Protein AF-Q2SX98-F1 (afdb_monomer_lite)

Secondary structure (DSSP, 8-state):
---SSSHHHHHHHHHHHHHHHHHHHHHHHHHHHHHTTS----------------PPP-----PPP---------------------HHHHHHHHHHHHHHHHHHHHHHHHHHHHHHHHHHHHHHHHHHHHHHHHHHHHHHHHHHHHHHHHHHHHHHHHHHHHHHHHHHHHHHHHHHHHHHHHHHTTSS--EEEES----PPSS---S---------SS-EEEEPPHHHHHHHHHHHHHHHHHHHHHHHHHHHHHHH-TTSTTTT--

Structure (mmCIF, N/CA/C/O backbone):
data_AF-Q2SX98-F1
#
_entry.id   AF-Q2SX98-F1
#
loop_
_atom_site.group_PDB
_atom_site.id
_atom_site.type_symbol
_atom_site.label_atom_id
_atom_site.label_alt_id
_atom_site.label_comp_id
_atom_site.label_asym_id
_atom_site.label_entity_id
_atom_site.label_seq_id
_atom_site.pdbx_PDB_ins_code
_atom_site.Cartn_x
_atom_site.Cartn_y
_atom_site.Cartn_z
_atom_site.occupancy
_atom_site.B_iso_or_equiv
_atom_site.auth_seq_id
_atom_site.auth_comp_id
_atom_site.auth_asym_id
_atom_site.auth_atom_id
_atom_site.pdbx_PDB_model_num
ATOM 1 N N . MET A 1 1 ? 33.498 34.655 -36.074 1.00 43.47 1 MET A N 1
ATOM 2 C CA . MET A 1 1 ? 33.483 34.867 -34.610 1.00 43.47 1 MET A CA 1
ATOM 3 C C . MET A 1 1 ? 32.087 34.564 -34.051 1.00 43.47 1 MET A C 1
ATOM 5 O O . MET A 1 1 ? 31.382 35.488 -33.702 1.00 43.47 1 MET A O 1
ATOM 9 N N . HIS A 1 2 ? 31.657 33.298 -33.990 1.00 45.31 2 HIS A N 1
ATOM 10 C CA . HIS A 1 2 ? 30.426 32.874 -33.289 1.00 45.31 2 HIS A CA 1
ATOM 11 C C . HIS A 1 2 ? 30.503 31.359 -33.032 1.00 45.31 2 HIS A C 1
ATOM 13 O O . HIS A 1 2 ? 29.965 30.579 -33.802 1.00 45.31 2 HIS A O 1
ATOM 19 N N . ALA A 1 3 ? 31.248 30.916 -32.014 1.00 47.44 3 ALA A N 1
ATOM 20 C CA . ALA A 1 3 ? 31.292 29.489 -31.643 1.00 47.44 3 ALA A CA 1
ATOM 21 C C . ALA A 1 3 ? 31.724 29.259 -30.178 1.00 47.44 3 ALA A C 1
ATOM 23 O O . ALA A 1 3 ? 32.427 28.302 -29.868 1.00 47.44 3 ALA A O 1
ATOM 24 N N . GLY A 1 4 ? 31.350 30.171 -29.271 1.00 41.91 4 GLY A N 1
ATOM 25 C CA . GLY A 1 4 ? 31.732 30.117 -27.850 1.00 41.91 4 GLY A CA 1
ATOM 26 C C . GLY A 1 4 ? 30.619 29.707 -26.876 1.00 41.91 4 GLY A C 1
ATOM 27 O O . GLY A 1 4 ? 30.894 29.559 -25.692 1.00 41.91 4 GLY A O 1
ATOM 28 N N . ALA A 1 5 ? 29.371 29.531 -27.326 1.00 44.81 5 ALA A N 1
ATOM 29 C CA . ALA A 1 5 ? 28.222 29.471 -26.412 1.00 44.81 5 ALA A CA 1
ATOM 30 C C . ALA A 1 5 ? 27.719 28.053 -26.063 1.00 44.81 5 ALA A C 1
ATOM 32 O O . ALA A 1 5 ? 27.138 27.868 -24.996 1.00 44.81 5 ALA A O 1
ATOM 33 N N . GLU A 1 6 ? 27.953 27.028 -26.890 1.00 46.22 6 GLU A N 1
ATOM 34 C CA . GLU A 1 6 ? 27.256 25.739 -26.699 1.00 46.22 6 GLU A CA 1
ATOM 35 C C . GLU A 1 6 ? 27.961 24.738 -25.771 1.00 46.22 6 GLU A C 1
ATOM 37 O O . GLU A 1 6 ? 27.287 23.943 -25.108 1.00 46.22 6 GLU A O 1
ATOM 42 N N . ARG A 1 7 ? 29.291 24.819 -25.606 1.00 43.44 7 ARG A N 1
ATOM 43 C CA . ARG A 1 7 ? 30.045 23.896 -24.724 1.00 43.44 7 ARG A CA 1
ATOM 44 C C . ARG A 1 7 ? 29.792 24.114 -23.228 1.00 43.44 7 ARG A C 1
ATOM 46 O O . ARG A 1 7 ? 30.103 23.239 -22.427 1.00 43.44 7 ARG A O 1
ATOM 53 N N . SER A 1 8 ? 29.172 25.232 -22.846 1.00 44.03 8 SER A N 1
ATOM 54 C CA . SER A 1 8 ? 28.797 25.502 -21.451 1.00 44.03 8 SER A CA 1
ATOM 55 C C . SER A 1 8 ? 27.503 24.778 -21.027 1.00 44.03 8 SER A C 1
ATOM 57 O O . SER A 1 8 ? 27.245 24.572 -19.842 1.00 44.03 8 SER A O 1
ATOM 59 N N . SER A 1 9 ? 26.687 24.318 -21.984 1.00 47.38 9 SER A N 1
ATOM 60 C CA . SER A 1 9 ? 25.348 23.782 -21.696 1.00 47.38 9 SER A CA 1
ATOM 61 C C . SER A 1 9 ? 25.322 22.303 -21.276 1.00 47.38 9 SER A C 1
ATOM 63 O O . SER A 1 9 ? 24.451 21.909 -20.498 1.00 47.38 9 SER A O 1
ATOM 65 N N . VAL A 1 10 ? 26.283 21.486 -21.726 1.00 47.78 10 VAL A N 1
ATOM 66 C CA . VAL A 1 10 ? 26.312 20.031 -21.461 1.00 47.78 10 VAL A CA 1
ATOM 67 C C . VAL A 1 10 ? 26.922 19.717 -20.089 1.00 47.78 10 VAL A C 1
ATOM 69 O O . VAL A 1 10 ? 26.356 18.927 -19.333 1.00 47.78 10 VAL A O 1
ATOM 72 N N . SER A 1 11 ? 27.978 20.435 -19.687 1.00 45.00 11 SER A N 1
ATOM 73 C CA . SER A 1 11 ? 28.536 20.361 -18.322 1.00 45.00 11 SER A CA 1
ATOM 74 C C . SER A 1 11 ? 27.528 20.848 -17.263 1.00 45.00 11 SER A C 1
ATOM 76 O O . SER A 1 11 ? 27.372 20.255 -16.191 1.00 45.00 11 SER A O 1
ATOM 78 N N . ALA A 1 12 ? 26.714 21.853 -17.609 1.00 47.06 12 ALA A N 1
ATOM 79 C CA . ALA A 1 12 ? 25.654 22.357 -16.741 1.00 47.06 12 ALA A CA 1
ATOM 80 C C . ALA A 1 12 ? 24.455 21.398 -16.571 1.00 47.06 12 ALA A C 1
ATOM 82 O O . ALA A 1 12 ? 23.692 21.577 -15.619 1.00 47.06 12 ALA A O 1
ATOM 83 N N . ARG A 1 13 ? 24.249 20.397 -17.446 1.00 49.53 13 ARG A N 1
ATOM 84 C CA . ARG A 1 13 ? 23.167 19.397 -17.288 1.00 49.53 13 ARG A CA 1
ATOM 85 C C . ARG A 1 13 ? 23.557 18.267 -16.332 1.00 49.53 13 ARG A C 1
ATOM 87 O O . ARG A 1 13 ? 22.750 17.923 -15.468 1.00 49.53 13 ARG A O 1
ATOM 94 N N . GLY A 1 14 ? 24.800 17.782 -16.397 1.00 47.84 14 GLY A N 1
ATOM 95 C CA . GLY A 1 14 ? 25.316 16.776 -15.454 1.00 47.84 14 GLY A CA 1
ATOM 96 C C . GLY A 1 14 ? 25.378 17.293 -14.010 1.00 47.84 14 GLY A C 1
ATOM 97 O O . GLY A 1 14 ? 24.948 16.614 -13.078 1.00 47.84 14 GLY A O 1
ATOM 98 N N . GLY A 1 15 ? 25.797 18.552 -13.821 1.00 51.97 15 GLY A N 1
ATOM 99 C CA . GLY A 1 15 ? 25.812 19.193 -12.499 1.00 51.97 15 GLY A CA 1
ATOM 100 C C . GLY A 1 15 ? 24.418 19.400 -11.888 1.00 51.97 15 GLY A C 1
ATOM 101 O O . GLY A 1 15 ? 24.249 19.268 -10.674 1.00 51.97 15 GLY A O 1
ATOM 102 N N . ARG A 1 16 ? 23.390 19.664 -12.710 1.00 56.91 16 ARG A N 1
ATOM 103 C CA . ARG A 1 16 ? 22.002 19.831 -12.236 1.00 56.91 16 ARG A CA 1
ATOM 104 C C . ARG A 1 16 ? 21.379 18.512 -11.787 1.00 56.91 16 ARG A C 1
ATOM 106 O O . ARG A 1 16 ? 20.720 18.499 -10.750 1.00 56.91 16 ARG A O 1
ATOM 113 N N . GLN A 1 17 ? 21.623 17.409 -12.496 1.00 60.50 17 GLN A N 1
ATOM 114 C CA . GLN A 1 17 ? 21.137 16.088 -12.075 1.00 60.50 17 GLN A CA 1
ATOM 115 C C . GLN A 1 17 ? 21.771 15.641 -10.750 1.00 60.50 17 GLN A C 1
ATOM 117 O O . GLN A 1 17 ? 21.059 15.168 -9.862 1.00 60.50 17 GLN A O 1
AT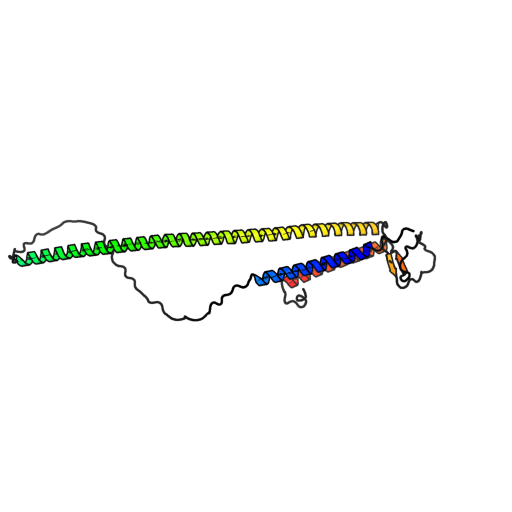OM 122 N N . LEU A 1 18 ? 23.071 15.893 -10.555 1.00 65.06 18 LEU A N 1
ATOM 123 C CA . LEU A 1 18 ? 23.747 15.595 -9.288 1.00 65.06 18 LEU A CA 1
ATOM 124 C C . LEU A 1 18 ? 23.228 16.462 -8.123 1.00 65.06 18 LEU A C 1
ATOM 126 O O . LEU A 1 18 ? 23.125 15.994 -6.988 1.00 65.06 18 LEU A O 1
ATOM 130 N N . CYS A 1 19 ? 22.872 17.721 -8.397 1.00 68.00 19 CYS A N 1
ATOM 131 C CA . CYS A 1 19 ? 22.317 18.633 -7.395 1.00 68.00 19 CYS A CA 1
ATOM 132 C C . CYS A 1 19 ? 20.891 18.228 -6.973 1.00 68.00 19 CYS A C 1
ATOM 134 O O . CYS A 1 19 ? 20.562 18.268 -5.786 1.00 68.00 19 CYS A O 1
ATOM 136 N N . ILE A 1 20 ? 20.066 17.764 -7.922 1.00 72.06 20 ILE A N 1
ATOM 137 C CA . ILE A 1 20 ? 18.710 17.259 -7.651 1.00 72.06 20 ILE A CA 1
ATOM 138 C C . ILE A 1 20 ? 18.765 15.966 -6.824 1.00 72.06 20 ILE A C 1
ATOM 140 O O . ILE A 1 20 ? 18.044 15.857 -5.830 1.00 72.06 20 ILE A O 1
ATOM 144 N N . GLN A 1 21 ? 19.670 15.036 -7.153 1.00 70.62 21 GLN A N 1
ATOM 145 C CA . GLN A 1 21 ? 19.865 13.798 -6.385 1.00 70.62 21 GLN A CA 1
ATOM 146 C C . GLN A 1 21 ? 20.291 14.078 -4.932 1.00 70.62 21 GLN A C 1
ATOM 148 O O . GLN A 1 21 ? 19.641 13.618 -3.993 1.00 70.62 21 GLN A O 1
ATOM 153 N N . ARG A 1 22 ? 21.290 14.948 -4.711 1.00 75.94 22 ARG A N 1
ATOM 154 C CA . ARG A 1 22 ? 21.730 15.314 -3.346 1.00 75.94 22 ARG A CA 1
ATOM 155 C C . ARG A 1 22 ? 20.697 16.115 -2.547 1.00 75.94 22 ARG A C 1
ATOM 157 O O . ARG A 1 22 ? 20.776 16.163 -1.317 1.00 75.94 22 ARG A O 1
ATOM 164 N N . ARG A 1 23 ? 19.758 16.804 -3.206 1.00 79.75 23 ARG A N 1
ATOM 165 C CA . ARG A 1 23 ? 18.648 17.494 -2.524 1.00 79.75 23 ARG A CA 1
ATOM 166 C C . ARG A 1 23 ? 17.566 16.502 -2.095 1.00 79.75 23 ARG A C 1
ATOM 168 O O . ARG A 1 23 ? 17.040 16.641 -0.995 1.00 79.75 23 ARG A O 1
ATOM 175 N N . ARG A 1 24 ? 17.300 15.477 -2.912 1.00 79.25 24 ARG A N 1
ATOM 176 C CA . ARG A 1 24 ? 16.367 14.386 -2.597 1.00 79.25 24 ARG A CA 1
ATOM 177 C C . ARG A 1 24 ? 16.845 13.546 -1.407 1.00 79.25 24 ARG A C 1
ATOM 179 O O . ARG A 1 24 ? 16.061 13.315 -0.495 1.00 79.25 24 ARG A O 1
ATOM 186 N N . GLU A 1 25 ? 18.130 13.192 -1.346 1.00 72.75 25 GLU A N 1
ATOM 187 C CA . GLU A 1 25 ? 18.698 12.467 -0.192 1.00 72.75 25 GLU A CA 1
ATOM 188 C C . GLU A 1 25 ? 18.633 13.269 1.117 1.00 72.75 25 GLU A C 1
ATOM 190 O O . GLU A 1 25 ? 18.402 12.703 2.186 1.00 72.75 25 GLU A O 1
ATOM 195 N N . ARG A 1 26 ? 18.796 14.598 1.055 1.00 75.38 26 ARG A N 1
ATOM 196 C CA . ARG A 1 26 ? 18.664 15.464 2.238 1.00 75.38 26 ARG A CA 1
ATOM 197 C C . ARG A 1 26 ? 17.227 15.573 2.744 1.00 75.38 26 ARG A C 1
ATOM 199 O O . ARG A 1 26 ? 17.033 15.603 3.955 1.00 75.38 26 ARG A O 1
ATOM 206 N N . LEU A 1 27 ? 16.246 15.602 1.843 1.00 76.19 27 LEU A N 1
ATOM 207 C CA . LEU A 1 27 ? 14.828 15.643 2.212 1.00 76.19 27 LEU A CA 1
ATOM 208 C C . LEU A 1 27 ? 14.355 14.319 2.823 1.00 76.19 27 LEU A C 1
ATOM 210 O O . LEU A 1 27 ? 13.622 14.344 3.806 1.00 76.19 27 LEU A O 1
ATOM 214 N N . LEU A 1 28 ? 14.833 13.179 2.312 1.00 71.31 28 LEU A N 1
ATOM 215 C CA . LEU A 1 28 ? 14.527 11.865 2.891 1.00 71.31 28 LEU A CA 1
ATOM 216 C C . LEU A 1 28 ? 15.089 11.733 4.318 1.00 71.31 28 LEU A C 1
ATOM 218 O O . LEU A 1 28 ? 14.350 11.383 5.232 1.00 71.31 28 LEU A O 1
ATOM 222 N N . ARG A 1 29 ? 16.340 12.160 4.558 1.00 71.50 29 ARG A N 1
ATOM 223 C CA . ARG A 1 29 ? 16.912 12.169 5.921 1.00 71.50 29 ARG A CA 1
ATOM 224 C C . ARG A 1 29 ? 16.210 13.132 6.887 1.00 71.50 29 ARG A C 1
ATOM 226 O O . ARG A 1 29 ? 16.225 12.886 8.089 1.00 71.50 29 ARG A O 1
ATOM 233 N N . GLN A 1 30 ? 15.624 14.229 6.399 1.00 70.19 30 GLN A N 1
ATOM 234 C CA . GLN A 1 30 ? 14.839 15.139 7.243 1.00 70.19 30 GLN A CA 1
ATOM 235 C C . GLN A 1 30 ? 13.491 14.531 7.650 1.00 70.19 30 GLN A C 1
ATOM 237 O O . GLN A 1 30 ? 13.088 14.690 8.800 1.00 70.19 30 GLN A O 1
ATOM 242 N N . HIS A 1 31 ? 12.835 13.791 6.752 1.00 62.88 31 HIS A N 1
ATOM 243 C CA . HIS A 1 31 ? 11.549 13.151 7.040 1.00 62.88 31 HIS A CA 1
ATOM 244 C C . HIS A 1 31 ? 11.672 11.986 8.038 1.00 62.88 31 HIS A C 1
ATOM 246 O O . HIS A 1 31 ? 10.829 11.848 8.928 1.00 62.88 31 HIS A O 1
ATOM 252 N N . ASP A 1 32 ? 12.758 11.211 7.967 1.00 57.91 32 ASP A N 1
ATOM 253 C CA . ASP A 1 32 ? 13.018 10.114 8.914 1.00 57.91 32 ASP A CA 1
ATOM 254 C C . ASP A 1 32 ? 13.366 10.623 10.328 1.00 57.91 32 ASP A C 1
ATOM 256 O O . ASP A 1 32 ? 13.079 9.966 11.331 1.00 57.91 32 ASP A O 1
ATOM 260 N N . GLY A 1 33 ? 13.925 11.836 10.433 1.00 51.31 33 GLY A N 1
ATOM 261 C CA . GLY A 1 33 ? 14.216 12.490 11.712 1.00 51.31 33 GLY A CA 1
ATOM 262 C C . GLY A 1 33 ? 12.972 12.975 12.469 1.00 51.31 33 GLY A C 1
ATOM 263 O O . GLY A 1 33 ? 12.960 12.949 13.702 1.00 51.31 33 GLY A O 1
ATOM 264 N N . GLU A 1 34 ? 11.908 13.376 11.762 1.00 52.44 34 GLU A N 1
ATOM 265 C CA . GLU A 1 34 ? 10.645 13.806 12.386 1.00 52.44 34 GLU A CA 1
ATOM 266 C C . GLU A 1 34 ? 9.744 12.629 12.792 1.00 52.44 34 GLU A C 1
ATOM 268 O O . GLU A 1 34 ? 9.033 12.718 13.801 1.00 52.44 34 GLU A O 1
ATOM 273 N N . ALA A 1 35 ? 9.809 11.497 12.081 1.00 50.25 35 ALA A N 1
ATOM 274 C CA . ALA A 1 35 ? 9.048 10.296 12.432 1.00 50.25 35 ALA A CA 1
ATOM 275 C C . ALA A 1 35 ? 9.508 9.671 13.766 1.00 50.25 35 ALA A C 1
ATOM 277 O O . ALA A 1 35 ? 8.689 9.140 14.520 1.00 50.25 35 ALA A O 1
ATOM 278 N N . LEU A 1 36 ? 10.792 9.811 14.126 1.00 51.84 36 LEU A N 1
ATOM 279 C CA . LEU A 1 36 ? 11.328 9.290 15.389 1.00 51.84 36 LEU A CA 1
ATOM 280 C C . LEU A 1 36 ? 11.010 10.155 16.627 1.00 51.84 36 LEU A C 1
ATOM 282 O O . LEU A 1 36 ? 11.147 9.669 17.752 1.00 51.84 36 LEU A O 1
ATOM 286 N N . GLN A 1 37 ? 10.576 11.412 16.463 1.00 52.50 37 GLN A N 1
ATOM 287 C CA . GLN A 1 37 ? 10.265 12.297 17.600 1.00 52.50 37 GLN A CA 1
ATOM 288 C C . GLN A 1 37 ? 8.795 12.264 18.040 1.00 52.50 37 GLN A C 1
ATOM 290 O O . GLN A 1 37 ? 8.513 12.556 19.202 1.00 52.50 37 GLN A O 1
ATOM 295 N N . ARG A 1 38 ? 7.853 11.850 17.180 1.00 50.69 38 ARG A N 1
ATOM 296 C CA . ARG A 1 38 ? 6.420 11.761 17.542 1.00 50.69 38 ARG A CA 1
ATOM 297 C C . ARG A 1 38 ? 5.974 10.398 18.089 1.00 50.69 38 ARG A C 1
ATOM 299 O O . ARG A 1 38 ? 4.833 10.266 18.516 1.00 50.69 38 ARG A O 1
ATOM 306 N N . GLY A 1 39 ? 6.862 9.403 18.134 1.00 45.75 39 GLY A N 1
ATOM 307 C CA . GLY A 1 39 ? 6.527 8.010 18.463 1.00 45.75 39 GLY A CA 1
ATOM 308 C C . GLY A 1 39 ? 7.068 7.466 19.789 1.00 45.75 39 GLY A C 1
ATOM 309 O O . GLY A 1 39 ? 7.330 6.271 19.867 1.00 45.75 39 GLY A O 1
ATOM 310 N N . ARG A 1 40 ? 7.276 8.286 20.832 1.00 47.28 40 ARG A N 1
ATOM 311 C CA . ARG A 1 40 ? 7.616 7.779 22.181 1.00 47.28 40 ARG A CA 1
ATOM 312 C C . ARG A 1 40 ? 6.368 7.656 23.070 1.00 47.28 40 ARG A C 1
ATOM 314 O O . ARG A 1 40 ? 6.051 8.614 23.776 1.00 47.28 40 ARG A O 1
ATOM 321 N N . PRO A 1 41 ? 5.693 6.493 23.147 1.00 47.16 41 PRO A N 1
ATOM 322 C CA . PRO A 1 41 ? 4.815 6.206 24.269 1.00 47.16 41 PRO A CA 1
ATOM 323 C C . PRO A 1 41 ? 5.667 5.898 25.506 1.00 47.16 41 PRO A C 1
ATOM 325 O O . PRO A 1 41 ? 6.213 4.810 25.688 1.00 47.16 41 PRO A O 1
ATOM 328 N N . ALA A 1 42 ? 5.777 6.886 26.389 1.00 47.12 42 ALA A N 1
ATOM 329 C CA . ALA A 1 42 ? 6.137 6.645 27.772 1.00 47.12 42 ALA A CA 1
ATOM 330 C C . ALA A 1 42 ? 4.940 5.997 28.483 1.00 47.12 42 ALA A C 1
ATOM 332 O O . ALA A 1 42 ? 3.924 6.656 28.681 1.00 47.12 42 ALA A O 1
ATOM 333 N N . ARG A 1 43 ? 5.076 4.741 28.921 1.00 47.56 43 ARG A N 1
ATOM 334 C CA . ARG A 1 43 ? 4.849 4.350 30.326 1.00 47.56 43 ARG A CA 1
ATOM 335 C C . ARG A 1 43 ? 5.095 2.860 30.537 1.00 47.56 43 ARG A C 1
ATOM 337 O O . ARG A 1 43 ? 4.386 1.996 30.036 1.00 47.56 43 ARG A O 1
ATOM 344 N N . ARG A 1 44 ? 6.114 2.609 31.360 1.00 50.03 44 ARG A N 1
ATOM 345 C CA . ARG A 1 44 ? 6.338 1.370 32.101 1.00 50.03 44 ARG A CA 1
ATOM 346 C C . ARG A 1 44 ? 5.070 1.021 32.884 1.00 50.03 44 ARG A C 1
ATOM 348 O O . ARG A 1 44 ? 4.623 1.831 33.692 1.00 50.03 44 ARG A O 1
ATOM 355 N N . VAL A 1 45 ? 4.557 -0.190 32.701 1.00 47.97 45 VAL A N 1
ATOM 356 C CA . VAL A 1 45 ? 3.701 -0.853 33.691 1.00 47.97 45 VAL A CA 1
ATOM 357 C C . VAL A 1 45 ? 4.550 -1.959 34.321 1.00 47.97 45 VAL A C 1
ATOM 359 O O . VAL A 1 45 ? 5.089 -2.789 33.584 1.00 47.97 45 VAL A O 1
ATOM 362 N N . PRO A 1 46 ? 4.754 -1.960 35.648 1.00 51.16 46 PRO A N 1
ATOM 363 C CA . PRO A 1 46 ? 5.545 -2.987 36.302 1.00 51.16 46 PRO A CA 1
ATOM 364 C C . PRO A 1 46 ? 4.762 -4.305 36.333 1.00 51.16 46 PRO A C 1
ATOM 366 O O . PRO A 1 46 ? 3.638 -4.372 36.825 1.00 51.16 46 PRO A O 1
ATOM 369 N N . ARG A 1 47 ? 5.386 -5.364 35.812 1.00 51.75 47 ARG A N 1
ATOM 370 C CA . ARG A 1 47 ? 5.045 -6.749 36.137 1.00 51.75 47 ARG A CA 1
ATOM 371 C C . ARG A 1 47 ? 5.643 -7.058 37.504 1.00 51.75 47 ARG A C 1
ATOM 373 O O . ARG A 1 47 ? 6.831 -7.344 37.563 1.00 51.75 47 ARG A O 1
ATOM 380 N N . ASP A 1 48 ? 4.836 -7.010 38.560 1.00 47.28 48 ASP A N 1
ATOM 381 C CA . ASP A 1 48 ? 4.926 -8.010 39.625 1.00 47.28 48 ASP A CA 1
ATOM 382 C C . ASP A 1 48 ? 3.687 -8.015 40.541 1.00 47.28 48 ASP A C 1
ATOM 384 O O . ASP A 1 48 ? 3.057 -6.986 40.764 1.00 47.28 48 ASP A O 1
ATOM 388 N N . GLN A 1 49 ? 3.423 -9.189 41.118 1.00 44.59 49 GLN A N 1
ATOM 389 C CA . GLN A 1 49 ? 2.499 -9.506 42.216 1.00 44.59 49 GLN A CA 1
ATOM 390 C C . GLN A 1 49 ? 0.991 -9.638 41.927 1.00 44.59 49 GLN A C 1
ATOM 392 O O . GLN A 1 49 ? 0.209 -8.713 42.119 1.00 44.59 49 GLN A O 1
ATOM 397 N N . ARG A 1 50 ? 0.542 -10.884 41.707 1.00 43.91 50 ARG A N 1
ATOM 398 C CA . ARG A 1 50 ? -0.167 -11.683 42.742 1.00 43.91 50 ARG A CA 1
ATOM 399 C C . ARG A 1 50 ? -0.698 -12.995 42.167 1.00 43.91 50 ARG A C 1
ATOM 401 O O . ARG A 1 50 ? -1.869 -13.143 41.836 1.00 43.91 50 ARG A O 1
ATOM 408 N N . SER A 1 51 ? 0.158 -14.007 42.181 1.00 49.69 51 SER A N 1
ATOM 409 C CA . SER A 1 51 ? -0.272 -15.383 42.395 1.00 49.69 51 SER A CA 1
ATOM 410 C C . SER A 1 51 ? -0.561 -15.556 43.891 1.00 49.69 51 SER A C 1
ATOM 412 O O . SER A 1 51 ? 0.362 -15.619 44.697 1.00 49.69 51 SER A O 1
ATOM 414 N N . ARG A 1 52 ? -1.841 -15.555 44.293 1.00 48.22 52 ARG A N 1
ATOM 415 C CA . ARG A 1 52 ? -2.370 -16.233 45.500 1.00 48.22 52 ARG A CA 1
ATOM 416 C C . ARG A 1 52 ? -3.855 -15.911 45.706 1.00 48.22 52 ARG A C 1
ATOM 418 O O . ARG A 1 52 ? -4.217 -14.742 45.781 1.00 48.22 52 ARG A O 1
ATOM 425 N N . ARG A 1 53 ? -4.604 -16.987 46.000 1.00 42.22 53 ARG A N 1
ATOM 426 C CA . ARG A 1 53 ? -5.976 -17.121 46.556 1.00 42.22 53 ARG A CA 1
ATOM 427 C C . ARG A 1 53 ? -6.992 -17.576 45.501 1.00 42.22 53 ARG A C 1
ATOM 429 O O . ARG A 1 53 ? -7.416 -16.803 44.663 1.00 42.22 53 ARG A O 1
ATOM 436 N N . ARG A 1 54 ? -7.176 -18.897 45.377 1.00 49.16 54 ARG A N 1
ATOM 437 C CA . ARG A 1 54 ? -8.183 -19.721 46.094 1.00 49.16 54 ARG A CA 1
ATOM 438 C C . ARG A 1 54 ? -9.621 -19.286 45.760 1.00 49.16 54 ARG A C 1
ATOM 440 O O . ARG A 1 54 ? -10.016 -18.223 46.231 1.00 49.16 54 ARG A O 1
ATOM 447 N N . PRO A 1 55 ? -10.411 -20.111 45.051 1.00 51.47 55 PRO A N 1
ATOM 448 C CA . PRO A 1 55 ? -11.856 -19.929 44.988 1.00 51.47 55 PRO A CA 1
ATOM 449 C C . PRO A 1 55 ? -12.505 -20.425 46.293 1.00 51.47 55 PRO A C 1
ATOM 451 O O . PRO A 1 55 ? -12.134 -21.502 46.772 1.00 51.47 55 PRO A O 1
ATOM 454 N N . PRO A 1 56 ? -13.465 -19.700 46.892 1.00 56.09 56 PRO A N 1
ATOM 455 C CA . PRO A 1 56 ? -14.400 -20.311 47.817 1.00 56.09 56 PRO A CA 1
ATOM 456 C C . PRO A 1 56 ? -15.568 -20.930 47.045 1.00 56.09 56 PRO A C 1
ATOM 458 O O . PRO A 1 56 ? -16.214 -20.289 46.218 1.00 56.09 56 PRO A O 1
ATOM 461 N N . ALA A 1 57 ? -15.835 -22.191 47.369 1.00 52.31 57 ALA A N 1
ATOM 462 C CA . ALA A 1 57 ? -17.128 -22.815 47.185 1.00 52.31 57 ALA A CA 1
ATOM 463 C C . ALA A 1 57 ? -18.175 -22.089 48.046 1.00 52.31 57 ALA A C 1
ATOM 465 O O . ALA A 1 57 ? -17.978 -21.929 49.247 1.00 52.31 57 ALA A O 1
ATOM 466 N N . MET A 1 58 ? -19.274 -21.680 47.424 1.00 41.19 58 MET A N 1
ATOM 467 C CA . MET A 1 58 ? -20.558 -21.285 48.016 1.00 41.19 58 MET A CA 1
ATOM 468 C C . MET A 1 58 ? -21.550 -21.572 46.878 1.00 41.19 58 MET A C 1
ATOM 470 O O . MET A 1 58 ? -21.385 -21.037 45.790 1.00 41.19 58 MET A O 1
ATOM 474 N N . GLY A 1 59 ? -22.481 -22.511 46.942 1.00 45.25 59 GLY A N 1
ATOM 475 C CA . GLY A 1 59 ? -23.419 -22.775 48.019 1.00 45.25 59 GLY A CA 1
ATOM 476 C C . GLY A 1 59 ? -24.797 -22.664 47.369 1.00 45.25 59 GLY A C 1
ATOM 477 O O . GLY A 1 59 ? -25.346 -21.573 47.270 1.00 45.25 59 GLY A O 1
ATOM 478 N N . ASN A 1 60 ? -25.303 -23.781 46.840 1.00 45.69 60 ASN A N 1
ATOM 479 C CA . ASN A 1 60 ? -26.634 -23.881 46.245 1.00 45.69 60 ASN A CA 1
ATOM 480 C C . ASN A 1 60 ? -27.692 -23.723 47.346 1.00 45.69 60 ASN A C 1
ATOM 482 O O . ASN A 1 60 ? -28.100 -24.697 47.971 1.00 45.69 60 ASN A O 1
ATOM 486 N N . GLY A 1 61 ? -28.111 -22.484 47.593 1.00 41.28 61 GLY A N 1
ATOM 487 C CA . GLY A 1 61 ? -29.285 -22.143 48.390 1.00 41.28 61 GLY A CA 1
ATOM 488 C C . GLY A 1 61 ? -30.476 -21.878 47.477 1.00 41.28 61 GLY A C 1
ATOM 489 O O . GLY A 1 61 ? -30.821 -20.727 47.232 1.00 41.28 61 GLY A O 1
ATOM 490 N N . ALA A 1 62 ? -31.091 -22.939 46.954 1.00 43.19 62 ALA A N 1
ATOM 491 C CA . ALA A 1 62 ? -32.408 -22.857 46.335 1.00 43.19 62 ALA A CA 1
ATOM 492 C C . ALA A 1 62 ? -33.452 -22.705 47.453 1.00 43.19 62 ALA A C 1
ATOM 494 O O . ALA A 1 62 ? -33.864 -23.682 48.076 1.00 43.19 62 ALA A O 1
ATOM 495 N N . GLY A 1 63 ? -33.815 -21.458 47.757 1.00 38.69 63 GLY A N 1
ATOM 496 C CA . GLY A 1 63 ? -34.949 -21.135 48.621 1.00 38.69 63 GLY A CA 1
ATOM 497 C C . GLY A 1 63 ? -36.283 -21.421 47.912 1.00 38.69 63 GLY A C 1
ATOM 498 O O . GLY A 1 63 ? -36.367 -21.265 46.691 1.00 38.69 63 GLY A O 1
ATOM 499 N N . PRO A 1 64 ? -37.324 -21.853 48.645 1.00 45.59 64 PRO A N 1
ATOM 500 C CA . PRO A 1 64 ? -38.587 -22.281 48.062 1.00 45.59 64 PRO A CA 1
ATOM 501 C C . PRO A 1 64 ? -39.444 -21.092 47.615 1.00 45.59 64 PRO A C 1
ATOM 503 O O . PRO A 1 64 ? -39.630 -20.115 48.341 1.00 45.59 64 PRO A O 1
ATOM 506 N N . GLY A 1 65 ? -39.999 -21.225 46.411 1.00 47.81 65 GLY A N 1
ATOM 507 C CA . GLY A 1 65 ? -41.025 -20.346 45.874 1.00 47.81 65 GLY A CA 1
ATOM 508 C C . GLY A 1 65 ? -42.324 -20.472 46.662 1.00 47.81 65 GLY A C 1
ATOM 509 O O . GLY A 1 65 ? -42.905 -21.548 46.788 1.00 47.81 65 GLY A O 1
ATOM 510 N N . VAL A 1 66 ? -42.781 -19.337 47.172 1.00 50.47 66 VAL A N 1
ATOM 511 C CA . VAL A 1 66 ? -44.130 -19.126 47.681 1.00 50.47 66 VAL A CA 1
ATOM 512 C C . VAL A 1 66 ? -45.035 -18.714 46.522 1.00 50.47 66 VAL A C 1
ATOM 514 O O . VAL A 1 66 ? -44.918 -17.608 46.005 1.00 50.47 66 VAL A O 1
ATOM 517 N N . ALA A 1 67 ? -45.968 -19.581 46.128 1.00 40.84 67 ALA A N 1
ATOM 518 C CA . ALA A 1 67 ? -47.188 -19.172 45.434 1.00 40.84 67 ALA A CA 1
ATOM 519 C C . ALA A 1 67 ? -48.310 -20.202 45.649 1.00 40.84 67 ALA A C 1
ATOM 521 O O . ALA A 1 67 ? -48.208 -21.363 45.266 1.00 40.84 67 ALA A O 1
ATOM 522 N N . ARG A 1 68 ? -49.366 -19.708 46.304 1.00 48.59 68 ARG A N 1
ATOM 523 C CA . ARG A 1 68 ? -50.730 -20.237 46.474 1.00 48.59 68 ARG A CA 1
ATOM 524 C C . ARG A 1 68 ? -51.290 -20.988 45.257 1.00 48.59 68 ARG A C 1
ATOM 526 O O . ARG A 1 68 ? -51.106 -20.495 44.156 1.00 48.59 68 ARG A O 1
ATOM 533 N N . PHE A 1 69 ? -52.140 -21.997 45.496 1.00 39.72 69 PHE A N 1
ATOM 534 C CA . PHE A 1 69 ? -53.495 -22.122 44.911 1.00 39.72 69 PHE A CA 1
ATOM 535 C C . PHE A 1 69 ? -54.304 -23.274 45.559 1.00 39.72 69 PHE A C 1
ATOM 537 O O . PHE A 1 69 ? -53.739 -24.326 45.835 1.00 39.72 69 PHE A O 1
ATOM 544 N N . GLY A 1 70 ? -55.619 -23.057 45.741 1.00 37.50 70 GLY A N 1
ATOM 545 C CA . GLY A 1 70 ? -56.685 -24.069 45.922 1.00 37.50 70 GLY A CA 1
ATOM 546 C C . GLY A 1 70 ? -56.839 -24.628 47.344 1.00 37.50 70 GLY A C 1
ATOM 547 O O . GLY A 1 70 ? -55.968 -25.334 47.827 1.00 37.50 70 GLY A O 1
ATOM 548 N N . GLU A 1 71 ? -57.841 -24.271 48.151 1.00 45.62 71 GLU A N 1
ATOM 549 C CA . GLU A 1 71 ? -59.283 -24.544 47.991 1.00 45.62 71 GLU A CA 1
ATOM 550 C C . GLU A 1 71 ? -59.612 -26.044 47.897 1.00 45.62 71 GLU A C 1
ATOM 552 O O . GLU A 1 71 ? -59.445 -26.643 46.843 1.00 45.62 71 GLU A O 1
ATOM 557 N N . ALA A 1 72 ? -60.096 -26.636 48.999 1.00 37.72 72 ALA A N 1
ATOM 558 C CA . ALA A 1 72 ? -61.211 -27.591 49.008 1.00 37.72 72 ALA A CA 1
ATOM 559 C C . ALA A 1 72 ? -61.588 -28.012 50.441 1.00 37.72 72 ALA A C 1
ATOM 561 O O . ALA A 1 72 ? -60.751 -28.213 51.317 1.00 37.72 72 ALA A O 1
ATOM 562 N N . ALA A 1 73 ? -62.897 -28.119 50.633 1.00 51.09 73 ALA A N 1
ATOM 563 C CA . ALA A 1 73 ? -63.638 -28.418 51.844 1.00 51.09 73 ALA A CA 1
ATOM 564 C C . ALA A 1 73 ? -63.326 -29.772 52.509 1.00 51.09 73 ALA A C 1
ATOM 566 O O . ALA A 1 73 ? -62.911 -30.727 51.860 1.00 51.09 73 ALA A O 1
ATOM 567 N N . GLY A 1 74 ? -63.731 -29.890 53.780 1.00 49.12 74 GLY A N 1
ATOM 568 C CA . GLY A 1 74 ? -64.318 -31.142 54.261 1.00 49.12 74 GLY A CA 1
ATOM 569 C C . GLY A 1 74 ? -63.907 -31.606 55.655 1.00 49.12 74 GLY A C 1
ATOM 570 O O . GLY A 1 74 ? -63.021 -32.438 55.801 1.00 49.12 74 GLY A O 1
ATOM 571 N N . GLY A 1 75 ? -64.711 -31.238 56.654 1.00 48.22 75 GLY A N 1
ATOM 572 C CA . GLY A 1 75 ? -65.224 -32.256 57.568 1.00 48.22 75 GLY A CA 1
ATOM 573 C C . GLY A 1 75 ? -64.739 -32.256 59.019 1.00 48.22 75 GLY A C 1
ATOM 574 O O . GLY A 1 75 ? -63.554 -32.270 59.326 1.00 48.22 75 GLY A O 1
ATOM 575 N N . ARG A 1 76 ? -65.753 -32.454 59.870 1.00 46.75 76 ARG A N 1
ATOM 576 C CA . ARG A 1 76 ? -65.745 -32.947 61.254 1.00 46.75 76 ARG A CA 1
ATOM 577 C C . ARG A 1 76 ? -65.478 -31.922 62.350 1.00 46.75 76 ARG A C 1
ATOM 579 O O . ARG A 1 76 ? -64.393 -31.804 62.908 1.00 46.75 76 ARG A O 1
ATOM 586 N N . ALA A 1 77 ? -66.601 -31.324 62.745 1.00 47.81 77 ALA A N 1
ATOM 587 C CA . ALA A 1 77 ? -66.922 -31.010 64.125 1.00 47.81 77 ALA A CA 1
ATOM 588 C C . ALA A 1 77 ? -66.418 -32.107 65.080 1.00 47.81 77 ALA A C 1
ATOM 590 O O . ALA A 1 77 ? -66.795 -33.278 64.971 1.00 47.81 77 ALA A O 1
ATOM 591 N N . ARG A 1 78 ? -65.572 -31.703 66.023 1.00 49.53 78 ARG A N 1
ATOM 592 C CA . ARG A 1 78 ? -65.424 -32.370 67.310 1.00 49.53 78 ARG A CA 1
ATOM 593 C C . ARG A 1 78 ? -65.479 -31.298 68.378 1.00 49.53 78 ARG A C 1
ATOM 595 O O . ARG A 1 78 ? -64.618 -30.424 68.435 1.00 49.53 78 ARG A O 1
ATOM 602 N N . ASP A 1 79 ? -66.533 -31.399 69.173 1.00 52.69 79 ASP A N 1
ATOM 603 C CA . ASP A 1 79 ? -66.728 -30.700 70.427 1.00 52.69 79 ASP A CA 1
ATOM 604 C C . ASP A 1 79 ? -65.471 -30.785 71.291 1.00 52.69 79 ASP A C 1
ATOM 606 O O . ASP A 1 79 ? -65.102 -31.848 71.793 1.00 52.69 79 ASP A O 1
ATOM 610 N N . LEU A 1 80 ? -64.833 -29.639 71.499 1.00 51.31 80 LEU A N 1
ATOM 611 C CA . LEU A 1 80 ? -63.934 -29.430 72.618 1.00 51.31 80 LEU A CA 1
ATOM 612 C C . LEU A 1 80 ? -64.486 -28.265 73.424 1.00 51.31 80 LEU A C 1
ATOM 614 O O . LEU A 1 80 ? -64.391 -27.100 73.048 1.00 51.31 80 LEU A O 1
ATOM 618 N N . ARG A 1 81 ? -65.128 -28.673 74.523 1.00 42.88 81 ARG A N 1
ATOM 619 C CA . ARG A 1 81 ? -65.483 -27.907 75.715 1.00 42.88 81 ARG A CA 1
ATOM 620 C C . ARG A 1 81 ? -64.760 -26.565 75.798 1.00 42.88 81 ARG A C 1
ATOM 622 O O . ARG A 1 81 ? -63.548 -26.508 75.994 1.00 42.88 81 ARG A O 1
ATOM 629 N N . ALA A 1 82 ? -65.570 -25.513 75.774 1.00 45.84 82 ALA A N 1
ATOM 630 C CA . ALA A 1 82 ? -65.250 -24.206 76.311 1.00 45.84 82 ALA A CA 1
ATOM 631 C C . ALA A 1 82 ? -64.840 -24.343 77.789 1.00 45.84 82 ALA A C 1
ATOM 633 O O . ALA A 1 82 ? -65.664 -24.304 78.700 1.00 45.84 82 ALA A O 1
ATOM 634 N N . GLY A 1 83 ? -63.545 -24.539 78.028 1.00 42.84 83 GLY A N 1
ATOM 635 C CA . GLY A 1 83 ? -62.917 -24.127 79.270 1.00 42.84 83 GLY A CA 1
ATOM 636 C C . GLY A 1 83 ? -62.756 -22.617 79.198 1.00 42.84 83 GLY A C 1
ATOM 637 O O . GLY A 1 83 ? -62.056 -22.117 78.322 1.00 42.84 83 GLY A O 1
ATOM 638 N N . ALA A 1 84 ? -63.446 -21.899 80.079 1.00 52.44 84 ALA A N 1
ATOM 639 C CA . ALA A 1 84 ? -63.298 -20.465 80.263 1.00 52.44 84 ALA A CA 1
ATOM 640 C C . ALA A 1 84 ? -61.823 -20.129 80.535 1.00 52.44 84 ALA A C 1
ATOM 642 O O . ALA A 1 84 ? -61.336 -20.256 81.657 1.00 52.4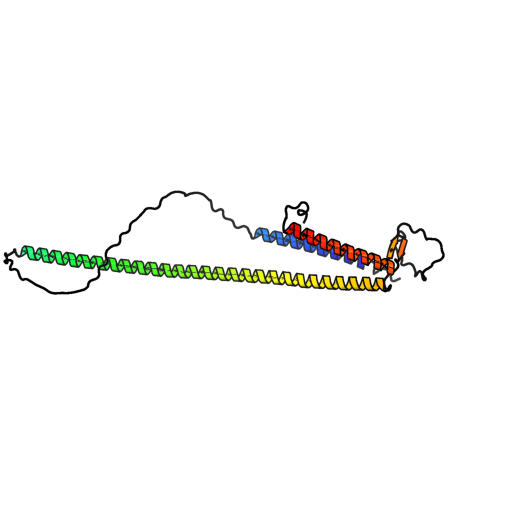4 84 ALA A O 1
ATOM 643 N N . VAL A 1 85 ? -61.097 -19.717 79.495 1.00 49.91 85 VAL A N 1
ATOM 644 C CA . VAL A 1 85 ? -59.780 -19.111 79.655 1.00 49.91 85 VAL A CA 1
ATOM 645 C C . VAL A 1 85 ? -60.010 -17.642 79.972 1.00 49.91 85 VAL A C 1
ATOM 647 O O . VAL A 1 85 ? -60.698 -16.924 79.249 1.00 49.91 85 VAL A O 1
ATOM 650 N N . MET A 1 86 ? -59.444 -17.227 81.100 1.00 51.84 86 MET A N 1
ATOM 651 C CA . MET A 1 86 ? -59.422 -15.865 81.615 1.00 51.84 86 MET A CA 1
ATOM 652 C C . MET A 1 86 ? -59.272 -14.793 80.512 1.00 51.84 86 MET A C 1
ATOM 654 O O . MET A 1 86 ? -58.442 -14.959 79.614 1.00 51.84 86 MET A O 1
ATOM 658 N N . PRO A 1 87 ? -59.935 -13.626 80.643 1.00 60.00 87 PRO A N 1
ATOM 659 C CA . PRO A 1 87 ? -59.892 -12.519 79.672 1.00 60.00 87 PRO A CA 1
ATOM 660 C C . PRO A 1 87 ? -58.484 -11.959 79.388 1.00 60.00 87 PRO A C 1
ATOM 662 O O . PRO A 1 87 ? -58.296 -11.200 78.443 1.00 60.00 87 PRO A O 1
ATOM 665 N N . LYS A 1 88 ? -57.475 -12.358 80.170 1.00 60.66 88 LYS A N 1
ATOM 666 C CA . LYS A 1 88 ? -56.069 -11.993 79.968 1.00 60.66 88 LYS A CA 1
ATOM 667 C C . LYS A 1 88 ? -55.394 -12.767 78.828 1.00 60.66 88 LYS A C 1
ATOM 669 O O . LYS A 1 88 ? -54.531 -12.210 78.172 1.00 60.66 88 LYS A O 1
ATOM 674 N N . ALA A 1 89 ? -55.763 -14.019 78.543 1.00 71.75 89 ALA A N 1
ATOM 675 C CA . ALA A 1 89 ? -55.083 -14.795 77.492 1.00 71.75 89 ALA A CA 1
ATOM 676 C C . ALA A 1 89 ? -55.466 -14.337 76.071 1.00 71.75 89 ALA A C 1
ATOM 678 O O . ALA A 1 89 ? -54.630 -14.326 75.169 1.00 71.75 89 ALA A O 1
ATOM 679 N N . ALA A 1 90 ? -56.718 -13.909 75.885 1.00 77.88 90 ALA A N 1
ATOM 680 C CA . ALA A 1 90 ? -57.205 -13.385 74.612 1.00 77.88 90 ALA A CA 1
ATOM 681 C C . ALA A 1 90 ? -56.541 -12.046 74.241 1.00 77.88 90 ALA A C 1
ATOM 683 O O . ALA A 1 90 ? -56.232 -11.821 73.071 1.00 77.88 90 ALA A O 1
ATOM 684 N N . SER A 1 91 ? -56.260 -11.181 75.225 1.00 79.06 91 SER A N 1
ATOM 685 C CA . SER A 1 91 ? -55.573 -9.908 74.978 1.00 79.06 91 SER A CA 1
ATOM 686 C C . SER A 1 91 ? -54.105 -10.099 74.586 1.00 79.06 91 SER A C 1
ATOM 688 O O . SER A 1 91 ? -53.633 -9.408 73.686 1.00 79.06 91 SER A O 1
ATOM 690 N N . TYR A 1 92 ? -53.397 -11.071 75.173 1.00 84.75 92 TYR A N 1
ATOM 691 C CA . TYR A 1 92 ? -52.029 -11.403 74.754 1.00 84.75 92 TYR A CA 1
ATOM 692 C C . TYR A 1 92 ? -51.967 -11.978 73.332 1.00 84.75 92 TYR A C 1
ATOM 694 O O . TYR A 1 92 ? -51.058 -11.633 72.582 1.00 84.75 92 TYR A O 1
ATOM 702 N N . LEU A 1 93 ? -52.940 -12.803 72.926 1.00 86.56 93 LEU A N 1
ATOM 703 C CA . LEU A 1 93 ? -53.016 -13.323 71.554 1.00 86.56 93 LEU A CA 1
ATOM 704 C C . LEU A 1 93 ? -53.286 -12.220 70.525 1.00 86.56 93 LEU A C 1
ATOM 706 O O . LEU A 1 93 ? -52.625 -12.171 69.489 1.00 86.56 93 LEU A O 1
ATOM 710 N N . LEU A 1 94 ? -54.210 -11.303 70.822 1.00 85.44 94 LEU A N 1
ATOM 711 C CA . LEU A 1 94 ? -54.467 -10.133 69.979 1.00 85.44 94 LEU A CA 1
ATOM 712 C C . LEU A 1 94 ? -53.227 -9.242 69.854 1.00 85.44 94 LEU A C 1
ATOM 714 O O . LEU A 1 94 ? -52.875 -8.842 68.746 1.00 85.44 94 LEU A O 1
ATOM 718 N N . ALA A 1 95 ? -52.529 -8.986 70.963 1.00 86.69 95 ALA A N 1
ATOM 719 C CA . ALA A 1 95 ? -51.286 -8.219 70.957 1.00 86.69 95 ALA A CA 1
ATOM 720 C C . ALA A 1 95 ? -50.183 -8.907 70.135 1.00 86.69 95 ALA A C 1
ATOM 722 O O . ALA A 1 95 ? -49.483 -8.243 69.372 1.00 86.69 95 ALA A O 1
ATOM 723 N N . ALA A 1 96 ? -50.060 -10.233 70.232 1.00 87.38 96 ALA A N 1
ATOM 724 C CA . ALA A 1 96 ? -49.099 -11.001 69.446 1.00 87.38 96 ALA A CA 1
ATOM 725 C C . ALA A 1 96 ? -49.395 -10.926 67.937 1.00 87.38 96 ALA A C 1
ATOM 727 O O . ALA A 1 96 ? -48.481 -10.710 67.143 1.00 87.38 96 ALA A O 1
ATOM 728 N N . LEU A 1 97 ? -50.665 -11.041 67.536 1.00 88.81 97 LEU A N 1
ATOM 729 C CA . LEU A 1 97 ? -51.072 -10.937 66.130 1.00 88.81 97 LEU A CA 1
ATOM 730 C C . LEU A 1 97 ? -50.867 -9.527 65.566 1.00 88.81 97 LEU A C 1
ATOM 732 O O . LEU A 1 97 ? -50.361 -9.384 64.454 1.00 88.81 97 LEU A O 1
ATOM 736 N N . LEU A 1 98 ? -51.203 -8.489 66.336 1.00 88.62 98 LEU A N 1
ATOM 737 C CA . LEU A 1 98 ? -50.940 -7.093 65.969 1.00 88.62 98 LEU A CA 1
ATOM 738 C C . LEU A 1 98 ? -49.439 -6.820 65.826 1.00 88.62 98 LEU A C 1
ATOM 740 O O . LEU A 1 98 ? -49.027 -6.182 64.860 1.00 88.62 98 LEU A O 1
ATOM 744 N N . GLY A 1 99 ? -48.618 -7.351 66.735 1.00 86.88 99 GLY A N 1
ATOM 745 C CA . GLY A 1 99 ? -47.161 -7.266 66.646 1.00 86.88 99 GLY A CA 1
ATOM 746 C C . GLY A 1 99 ? -46.606 -7.951 65.394 1.00 86.88 99 GLY A C 1
ATOM 747 O O . GLY A 1 99 ? -45.779 -7.368 64.697 1.00 86.88 99 GLY A O 1
ATOM 748 N N . MET A 1 100 ? -47.100 -9.148 65.054 1.00 86.69 100 MET A N 1
ATOM 749 C CA . MET A 1 100 ? -46.696 -9.844 63.826 1.00 86.69 100 MET A CA 1
ATOM 750 C C . MET A 1 100 ? -47.134 -9.103 62.558 1.00 86.69 100 MET A C 1
ATOM 752 O O . MET A 1 100 ? -46.345 -8.983 61.623 1.00 86.69 100 MET A O 1
ATOM 756 N N . ALA A 1 101 ? -48.362 -8.578 62.521 1.00 89.12 101 ALA A N 1
ATOM 757 C CA . ALA A 1 101 ? -48.862 -7.820 61.376 1.00 89.12 101 ALA A CA 1
ATOM 758 C C . ALA A 1 101 ? -48.070 -6.518 61.167 1.00 89.12 101 ALA A C 1
ATOM 760 O O . ALA A 1 101 ? -47.691 -6.198 60.040 1.00 89.12 101 ALA A O 1
ATOM 761 N N . ALA A 1 102 ? -47.762 -5.803 62.252 1.00 89.50 102 ALA A N 1
ATOM 762 C CA . ALA A 1 102 ? -46.926 -4.607 62.209 1.00 89.50 102 ALA A CA 1
ATOM 763 C C . ALA A 1 102 ? -45.486 -4.925 61.764 1.00 89.50 102 ALA A C 1
ATOM 765 O O . ALA A 1 102 ? -44.935 -4.212 60.927 1.00 89.50 102 ALA A O 1
ATOM 766 N N . GLY A 1 103 ? -44.900 -6.022 62.260 1.00 86.56 103 GLY A N 1
ATOM 767 C CA . GLY A 1 103 ? -43.569 -6.481 61.852 1.00 86.56 103 GLY A CA 1
ATOM 768 C C . GLY A 1 103 ? -43.493 -6.851 60.367 1.00 86.56 103 GLY A C 1
ATOM 769 O O . GLY A 1 103 ? -42.588 -6.403 59.669 1.00 86.56 103 GLY A O 1
ATOM 770 N N . ALA A 1 104 ? -44.480 -7.593 59.854 1.00 89.56 104 ALA A N 1
ATOM 771 C CA . ALA A 1 104 ? -44.549 -7.959 58.439 1.00 89.56 104 ALA A CA 1
ATOM 772 C C . ALA A 1 104 ? -44.730 -6.736 57.519 1.00 89.56 104 ALA A C 1
ATOM 774 O O . ALA A 1 104 ? -44.133 -6.677 56.444 1.00 89.56 104 ALA A O 1
ATOM 775 N N . GLY A 1 105 ? -45.519 -5.743 57.946 1.00 88.88 105 GLY A N 1
ATOM 776 C CA . GLY A 1 105 ? -45.683 -4.486 57.213 1.00 88.88 105 GLY A CA 1
ATOM 777 C C . GLY A 1 105 ? -44.394 -3.660 57.153 1.00 88.88 105 GLY A C 1
ATOM 778 O O . GLY A 1 105 ? -44.043 -3.149 56.090 1.00 88.88 105 GLY A O 1
ATOM 779 N N . ALA A 1 106 ? -43.662 -3.569 58.267 1.00 91.06 106 ALA A N 1
ATOM 780 C CA . ALA A 1 106 ? -42.384 -2.861 58.322 1.00 91.06 106 ALA A CA 1
ATOM 781 C C . ALA A 1 106 ? -41.318 -3.524 57.430 1.00 91.06 106 ALA A C 1
ATOM 783 O O . ALA A 1 106 ? -40.661 -2.836 56.647 1.00 91.06 106 ALA A O 1
ATOM 784 N N . GLU A 1 107 ? -41.202 -4.854 57.482 1.00 89.75 107 GLU A N 1
ATOM 785 C CA . GLU A 1 107 ? -40.261 -5.617 56.652 1.00 89.75 107 GLU A CA 1
ATOM 786 C C . GLU A 1 107 ? -40.565 -5.454 55.152 1.00 89.75 107 GLU A C 1
ATOM 788 O O . GLU A 1 107 ? -39.653 -5.269 54.341 1.00 89.75 107 GLU A O 1
ATOM 793 N N . TYR A 1 108 ? -41.849 -5.455 54.771 1.00 93.44 108 TYR A N 1
ATOM 794 C CA . TYR A 1 108 ? -42.270 -5.257 53.382 1.00 93.44 108 TYR A CA 1
ATOM 795 C C . TYR A 1 108 ? -41.869 -3.880 52.842 1.00 93.44 108 TYR A C 1
ATOM 797 O O . TYR A 1 108 ? -41.329 -3.789 51.740 1.00 93.44 108 TYR A O 1
ATOM 805 N N . LEU A 1 109 ? -42.085 -2.811 53.615 1.00 92.56 109 LEU A N 1
ATOM 806 C CA . LEU A 1 109 ? -41.718 -1.455 53.200 1.00 92.56 109 LEU A CA 1
ATOM 807 C C . LEU A 1 109 ? -40.201 -1.312 53.034 1.00 92.56 109 LEU A C 1
ATOM 809 O O . LEU A 1 109 ? -39.745 -0.791 52.016 1.00 92.56 109 LEU A O 1
ATOM 813 N N . ILE A 1 110 ? -39.414 -1.829 53.984 1.00 92.81 110 ILE A N 1
ATOM 814 C CA . ILE A 1 110 ? -37.944 -1.818 53.903 1.00 92.81 110 ILE A CA 1
ATOM 815 C C . ILE A 1 110 ? -37.467 -2.582 52.659 1.00 92.81 110 ILE A C 1
ATOM 817 O O . ILE A 1 110 ? -36.614 -2.089 51.918 1.00 92.81 110 ILE A O 1
ATOM 821 N N . SER A 1 111 ? -38.048 -3.754 52.398 1.00 89.81 111 SER A N 1
ATOM 822 C CA . SER A 1 111 ? -37.722 -4.586 51.234 1.00 89.81 111 SER A CA 1
ATOM 823 C C . SER A 1 111 ? -38.092 -3.907 49.911 1.00 89.81 111 SER A C 1
ATOM 825 O O . SER A 1 111 ? -37.318 -3.949 48.955 1.00 89.81 111 SER A O 1
ATOM 827 N N . ALA A 1 112 ? -39.249 -3.244 49.852 1.00 92.81 112 ALA A N 1
ATOM 828 C CA . ALA A 1 112 ? -39.699 -2.511 48.673 1.00 92.81 112 ALA A CA 1
ATOM 829 C C . ALA A 1 112 ? -38.784 -1.316 48.361 1.00 92.81 112 ALA A C 1
ATOM 831 O O . ALA A 1 112 ? -38.407 -1.123 47.205 1.00 92.81 112 ALA A O 1
ATOM 832 N N . HIS A 1 113 ? -38.368 -0.559 49.383 1.00 93.62 113 HIS A N 1
ATOM 833 C CA . HIS A 1 113 ? -37.402 0.530 49.222 1.00 93.62 113 HIS A CA 1
ATOM 834 C C . HIS A 1 113 ? -36.042 0.020 48.739 1.00 93.62 113 HIS A C 1
ATOM 836 O O . HIS A 1 113 ? -35.503 0.548 47.771 1.00 93.62 113 HIS A O 1
ATOM 842 N N . ARG A 1 114 ? -35.530 -1.064 49.336 1.00 94.69 114 ARG A N 1
ATOM 843 C CA . ARG A 1 114 ? -34.281 -1.710 48.902 1.00 94.69 114 ARG A CA 1
ATOM 844 C C . ARG A 1 114 ? -34.328 -2.126 47.433 1.00 94.69 114 ARG A C 1
ATOM 846 O O . ARG A 1 114 ? -33.383 -1.864 46.696 1.00 94.69 114 ARG A O 1
ATOM 853 N N . LEU A 1 115 ? -35.429 -2.739 46.997 1.00 94.38 115 LEU A N 1
ATOM 854 C CA . LEU A 1 115 ? -35.587 -3.158 45.607 1.00 94.38 115 LEU A CA 1
ATOM 855 C C . LEU A 1 115 ? -35.648 -1.958 44.650 1.00 94.38 115 LEU A C 1
ATOM 857 O O . LEU A 1 115 ? -35.047 -2.012 43.577 1.00 94.38 115 LEU A O 1
ATOM 861 N N . ALA A 1 116 ? -36.345 -0.885 45.033 1.00 93.06 116 ALA A N 1
ATOM 862 C CA . ALA A 1 116 ? -36.416 0.344 44.246 1.00 93.06 116 ALA A CA 1
ATOM 863 C C . ALA A 1 116 ? -35.038 1.017 44.109 1.00 93.06 116 ALA A C 1
ATOM 865 O O . ALA A 1 116 ? -34.648 1.387 43.000 1.00 93.06 116 ALA A O 1
ATOM 866 N N . ASP A 1 117 ? -34.268 1.098 45.197 1.00 95.25 117 ASP A N 1
ATOM 867 C CA . ASP A 1 117 ? -32.909 1.651 45.195 1.00 95.25 117 ASP A CA 1
ATOM 868 C C . ASP A 1 117 ? -31.963 0.824 44.312 1.00 95.25 117 ASP A C 1
ATOM 870 O O . ASP A 1 117 ? -31.197 1.370 43.515 1.00 95.25 117 ASP A O 1
ATOM 874 N N . GLU A 1 118 ? -32.042 -0.507 44.389 1.00 95.50 118 GLU A N 1
ATOM 875 C CA . GLU A 1 118 ? -31.262 -1.394 43.525 1.00 95.50 118 GLU A CA 1
ATOM 876 C C . GLU A 1 118 ? -31.632 -1.248 42.046 1.00 95.50 118 GLU A C 1
ATOM 878 O O . GLU A 1 118 ? -30.754 -1.260 41.183 1.00 95.50 118 GLU A O 1
ATOM 883 N N . GLN A 1 119 ? -32.922 -1.118 41.727 1.00 95.62 119 GLN A N 1
ATOM 884 C CA . GLN A 1 119 ? -33.372 -0.885 40.354 1.00 95.62 119 GLN A CA 1
ATOM 885 C C . GLN A 1 119 ? -32.870 0.460 39.825 1.00 95.62 119 GLN A C 1
ATOM 887 O O . GLN A 1 119 ? -32.385 0.518 38.694 1.00 95.62 119 GLN A O 1
ATOM 892 N N . ALA A 1 120 ? -32.918 1.514 40.644 1.00 94.94 120 ALA A N 1
ATOM 893 C CA . ALA A 1 120 ? -32.384 2.824 40.290 1.00 94.94 120 ALA A CA 1
ATOM 894 C C . ALA A 1 120 ? -30.865 2.769 40.048 1.00 94.94 120 ALA A C 1
ATOM 896 O O . ALA A 1 120 ? -30.379 3.300 39.047 1.00 94.94 120 ALA A O 1
ATOM 897 N N . ALA A 1 121 ? -30.118 2.063 40.902 1.00 95.44 121 ALA A N 1
ATOM 898 C CA . ALA A 1 121 ? -28.682 1.858 40.725 1.00 95.44 121 ALA A CA 1
ATOM 899 C C . ALA A 1 121 ? -28.363 1.094 39.427 1.00 95.44 121 ALA A C 1
ATOM 901 O O . ALA A 1 121 ? -27.524 1.536 38.643 1.00 95.44 121 ALA A O 1
ATOM 902 N N . ARG A 1 122 ? -29.086 0.000 39.139 1.00 95.50 122 ARG A N 1
ATOM 903 C CA . ARG A 1 122 ? -28.921 -0.759 37.885 1.00 95.50 122 ARG A CA 1
ATOM 904 C C . ARG A 1 122 ? -29.262 0.073 36.652 1.00 95.50 122 ARG A C 1
ATOM 906 O O . ARG A 1 122 ? -28.584 -0.059 35.639 1.00 95.50 122 ARG A O 1
ATOM 913 N N . ALA A 1 123 ? -30.290 0.919 36.720 1.00 95.88 123 ALA A N 1
ATOM 914 C CA . ALA A 1 123 ? -30.662 1.795 35.612 1.00 95.88 123 ALA A CA 1
ATOM 915 C C . ALA A 1 123 ? -29.556 2.819 35.306 1.00 95.88 123 ALA A C 1
ATOM 917 O O . ALA A 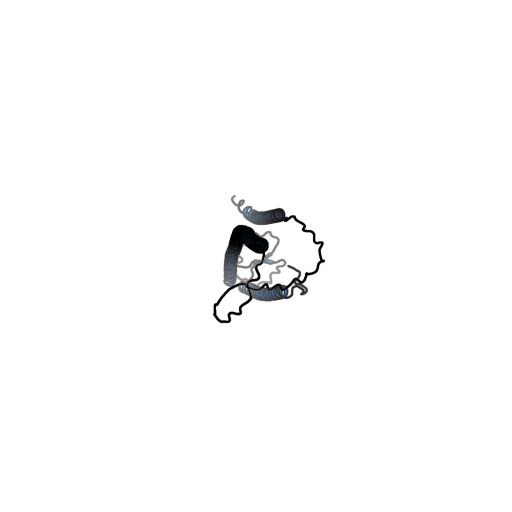1 123 ? -29.212 3.021 34.142 1.00 95.88 123 ALA A O 1
ATOM 918 N N . LEU A 1 124 ? -28.956 3.414 36.341 1.00 96.50 124 LEU A N 1
ATOM 919 C CA . LEU A 1 124 ? -27.824 4.333 36.191 1.00 96.50 124 LEU A CA 1
ATOM 920 C C . LEU A 1 124 ? -26.588 3.633 35.617 1.00 96.50 124 LEU A C 1
ATOM 922 O O . LEU A 1 124 ? -25.948 4.164 34.708 1.00 96.50 124 LEU A O 1
ATOM 926 N N . ASP A 1 125 ? -26.263 2.436 36.102 1.00 96.44 125 ASP A N 1
ATOM 927 C CA . ASP A 1 125 ? -25.127 1.671 35.584 1.00 96.44 125 ASP A CA 1
ATOM 928 C C . ASP A 1 125 ? -25.357 1.209 34.141 1.00 96.44 125 ASP A C 1
ATOM 930 O O . ASP A 1 125 ? -24.439 1.288 33.325 1.00 96.44 125 ASP A O 1
ATOM 934 N N . ALA A 1 126 ? -26.583 0.817 33.780 1.00 96.00 126 ALA A N 1
ATOM 935 C CA . ALA A 1 126 ? -26.941 0.488 32.402 1.00 96.00 126 ALA A CA 1
ATOM 936 C C . ALA A 1 126 ? -26.781 1.695 31.463 1.00 96.00 126 ALA A C 1
ATOM 938 O O . ALA A 1 126 ? -26.240 1.545 30.367 1.00 96.00 126 ALA A O 1
ATOM 939 N N . GLN A 1 127 ? -27.187 2.895 31.895 1.00 96.81 127 GLN A N 1
ATOM 940 C CA . GLN A 1 127 ? -26.991 4.126 31.119 1.00 96.81 127 GLN A CA 1
ATOM 941 C C . GLN A 1 127 ? -25.506 4.449 30.929 1.00 96.81 127 GLN A C 1
ATOM 943 O O . GLN A 1 127 ? -25.068 4.664 29.800 1.00 96.81 127 GLN A O 1
ATOM 948 N N . ARG A 1 128 ? -24.710 4.411 32.006 1.00 97.00 128 ARG A N 1
ATOM 949 C CA . ARG A 1 128 ? -23.254 4.625 31.934 1.00 97.00 128 ARG A CA 1
ATOM 950 C C . ARG A 1 128 ? -22.575 3.602 31.034 1.00 97.00 128 ARG A C 1
ATOM 952 O O . ARG A 1 128 ? -21.669 3.947 30.282 1.00 97.00 128 ARG A O 1
ATOM 959 N N . HIS A 1 129 ? -23.008 2.346 31.099 1.00 96.56 129 HIS A N 1
ATOM 960 C CA . HIS A 1 129 ? -22.462 1.289 30.261 1.00 96.56 129 HIS A CA 1
ATOM 961 C C . HIS A 1 129 ? -22.811 1.501 28.784 1.00 96.56 129 HIS A C 1
ATOM 963 O O . HIS A 1 129 ? -21.936 1.374 27.931 1.00 96.56 129 HIS A O 1
ATOM 969 N N . ALA A 1 130 ? -24.050 1.891 28.475 1.00 97.38 130 ALA A N 1
ATOM 970 C CA . ALA A 1 130 ? -24.464 2.226 27.115 1.00 97.38 130 ALA A CA 1
ATOM 971 C C . ALA A 1 130 ? -23.685 3.429 26.556 1.00 97.38 130 ALA A C 1
ATOM 973 O O . ALA A 1 130 ? -23.237 3.395 25.410 1.00 97.38 130 ALA A O 1
ATOM 974 N N . GLU A 1 131 ? -23.459 4.464 27.368 1.00 98.06 131 GLU A N 1
ATOM 975 C CA . GLU A 1 131 ? -22.641 5.616 26.984 1.00 98.06 131 GLU A CA 1
ATOM 976 C C . GLU A 1 131 ? -21.178 5.214 26.747 1.00 98.06 131 GLU A C 1
ATOM 978 O O . GLU A 1 131 ? -20.597 5.563 25.716 1.00 98.06 131 GLU A O 1
ATOM 983 N N . ALA A 1 132 ? -20.599 4.414 27.647 1.00 97.75 132 ALA A N 1
ATOM 984 C CA . ALA A 1 132 ? -19.244 3.893 27.505 1.00 97.75 132 ALA A CA 1
ATOM 985 C C . ALA A 1 132 ? -19.091 3.078 26.212 1.00 97.75 132 ALA A C 1
ATOM 987 O O . ALA A 1 132 ? -18.189 3.352 25.422 1.00 97.75 132 ALA A O 1
ATOM 988 N N . LEU A 1 133 ? -20.007 2.148 25.932 1.00 98.12 133 LEU A N 1
ATOM 989 C CA . LEU A 1 133 ? -20.005 1.391 24.679 1.00 98.12 133 LEU A CA 1
ATOM 990 C C . LEU A 1 133 ? -20.156 2.316 23.467 1.00 98.12 133 LEU A C 1
ATOM 992 O O . LEU A 1 133 ? -19.397 2.193 22.510 1.00 98.12 133 LEU A O 1
ATOM 996 N N . GLY A 1 134 ? -21.052 3.302 23.527 1.00 98.19 134 GLY A N 1
ATOM 997 C CA . GLY A 1 134 ? -21.237 4.273 22.451 1.00 98.19 134 GLY A CA 1
ATOM 998 C C . GLY A 1 134 ? -20.006 5.148 22.189 1.00 98.19 134 GLY A C 1
ATOM 999 O O . GLY A 1 134 ? -19.753 5.521 21.042 1.00 98.19 134 GLY A O 1
ATOM 1000 N N . THR A 1 135 ? -19.223 5.497 23.214 1.00 98.19 135 THR A N 1
ATOM 1001 C CA . THR A 1 135 ? -17.944 6.211 23.029 1.00 98.19 135 THR A CA 1
ATOM 1002 C C . THR A 1 135 ? -16.878 5.306 22.414 1.00 98.19 135 THR A C 1
ATOM 1004 O O . THR A 1 135 ? -16.208 5.725 21.470 1.00 98.19 135 THR A O 1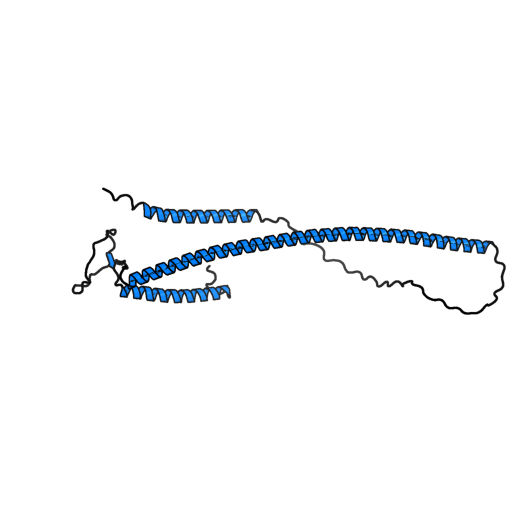
ATOM 1007 N N . ILE A 1 136 ? -16.777 4.054 22.871 1.00 98.19 136 ILE A N 1
ATOM 1008 C CA . ILE A 1 136 ? -15.839 3.060 22.332 1.00 98.19 136 ILE A CA 1
ATOM 1009 C C . ILE A 1 136 ? -16.153 2.761 20.864 1.00 98.19 136 ILE A C 1
ATOM 1011 O O . ILE A 1 136 ? -15.249 2.807 20.035 1.00 98.19 136 ILE A O 1
ATOM 1015 N N . SER A 1 137 ? -17.418 2.522 20.511 1.00 97.94 137 SER A N 1
ATOM 1016 C CA . SER A 1 137 ? -17.824 2.249 19.128 1.00 97.94 137 SER A CA 1
ATOM 1017 C C . SER A 1 137 ? -17.524 3.421 18.197 1.00 97.94 137 SER A C 1
ATOM 1019 O O . SER A 1 137 ? -17.015 3.211 17.102 1.00 97.94 137 SER A O 1
ATOM 1021 N N . ARG A 1 138 ? -17.774 4.664 18.630 1.00 98.44 138 ARG A N 1
ATOM 1022 C CA . ARG A 1 138 ? -17.420 5.852 17.837 1.00 98.44 138 ARG A CA 1
ATOM 1023 C C . ARG A 1 138 ? -15.912 5.979 17.637 1.00 98.44 138 ARG A C 1
ATOM 1025 O O . ARG A 1 138 ? -15.476 6.258 16.526 1.00 98.44 138 ARG A O 1
ATOM 1032 N N . ALA A 1 139 ? -15.123 5.745 18.685 1.00 98.25 139 ALA A N 1
ATOM 1033 C CA . ALA A 1 139 ? -13.666 5.772 18.590 1.00 98.25 139 ALA A CA 1
ATOM 1034 C C . ALA A 1 139 ? -13.119 4.655 17.683 1.00 98.25 139 ALA A C 1
ATOM 1036 O O . ALA A 1 139 ? -12.171 4.887 16.936 1.00 98.25 139 ALA A O 1
ATOM 1037 N N . ALA A 1 140 ? -13.727 3.465 17.723 1.00 98.19 140 ALA A N 1
ATOM 1038 C CA . ALA A 1 140 ? -13.382 2.352 16.844 1.00 98.19 140 ALA A CA 1
ATOM 1039 C C . ALA A 1 140 ? -13.691 2.678 15.375 1.00 98.19 140 ALA A C 1
ATOM 1041 O O . ALA A 1 140 ? -12.809 2.540 14.533 1.00 98.19 140 ALA A O 1
ATOM 1042 N N . LEU A 1 141 ? -14.885 3.203 15.080 1.00 98.44 141 LEU A N 1
ATOM 1043 C CA . LEU A 1 141 ? -15.270 3.606 13.722 1.00 98.44 141 LEU A CA 1
ATOM 1044 C C . LEU A 1 141 ? -14.361 4.708 13.161 1.00 98.44 141 LEU A C 1
ATOM 1046 O O . LEU A 1 141 ? -13.941 4.629 12.011 1.00 98.44 141 LEU A O 1
ATOM 1050 N N . ASP A 1 142 ? -14.013 5.711 13.968 1.00 98.44 142 ASP A N 1
ATOM 1051 C CA . ASP A 1 142 ? -13.074 6.761 13.557 1.00 98.44 142 ASP A CA 1
ATOM 1052 C C . ASP A 1 142 ? -11.666 6.197 13.285 1.00 98.44 142 ASP A C 1
ATOM 1054 O O . ASP A 1 142 ? -11.000 6.579 12.321 1.00 98.44 142 ASP A O 1
ATOM 1058 N N . ALA A 1 143 ? -11.207 5.241 14.100 1.00 97.88 143 ALA A N 1
ATOM 1059 C CA . ALA A 1 143 ? -9.932 4.567 13.874 1.00 97.88 143 ALA A CA 1
ATOM 1060 C C . ALA A 1 143 ? -9.930 3.730 12.584 1.00 97.88 143 ALA A C 1
ATOM 1062 O O . ALA A 1 143 ? -8.959 3.798 11.828 1.00 97.88 143 ALA A O 1
ATOM 1063 N N . GLU A 1 144 ? -11.007 2.994 12.308 1.00 98.38 144 GLU A N 1
ATOM 1064 C CA . GLU A 1 144 ? -11.178 2.227 11.069 1.00 98.38 144 GLU A CA 1
ATOM 1065 C C . GLU A 1 144 ? -11.212 3.142 9.843 1.00 98.38 144 GLU A C 1
ATOM 1067 O O . GLU A 1 144 ? -10.487 2.904 8.878 1.00 98.38 144 GLU A O 1
ATOM 1072 N N . GLN A 1 145 ? -11.972 4.239 9.896 1.00 98.56 145 GLN A N 1
ATOM 1073 C CA . GLN A 1 145 ? -12.035 5.217 8.807 1.00 98.56 145 GLN A CA 1
ATOM 1074 C C . GLN A 1 145 ? -10.666 5.839 8.516 1.00 98.56 145 GLN A C 1
ATOM 1076 O O . GLN A 1 145 ? -10.274 5.955 7.355 1.00 98.56 145 GLN A O 1
ATOM 1081 N N . ARG A 1 146 ? -9.898 6.185 9.557 1.00 98.19 146 ARG A N 1
ATOM 1082 C CA . ARG A 1 146 ? -8.524 6.687 9.394 1.00 98.19 146 ARG A CA 1
ATOM 1083 C C . ARG A 1 146 ? -7.590 5.640 8.793 1.00 98.19 146 ARG A C 1
ATOM 1085 O O . ARG A 1 146 ? -6.747 5.996 7.972 1.00 98.19 146 ARG A O 1
ATOM 1092 N N . ALA A 1 147 ? -7.729 4.374 9.179 1.00 98.00 147 ALA A N 1
ATOM 1093 C CA . ALA A 1 147 ? -6.931 3.289 8.617 1.00 98.00 147 ALA A CA 1
ATOM 1094 C C . ALA A 1 147 ? -7.248 3.060 7.130 1.00 98.00 147 ALA A C 1
ATOM 1096 O O . ALA A 1 147 ? -6.322 2.947 6.329 1.00 98.00 147 ALA A O 1
ATOM 1097 N N . ILE A 1 148 ? -8.531 3.068 6.752 1.00 98.38 148 ILE A N 1
ATOM 1098 C CA . ILE A 1 148 ? -8.975 2.951 5.355 1.00 98.38 148 ILE A CA 1
ATOM 1099 C C . ILE A 1 148 ? -8.446 4.126 4.530 1.00 98.38 148 ILE A C 1
ATOM 1101 O O . ILE A 1 148 ? -7.790 3.914 3.516 1.00 98.38 148 ILE A O 1
ATOM 1105 N N . ALA A 1 149 ? -8.623 5.361 5.005 1.00 98.44 149 ALA A N 1
ATOM 1106 C CA . ALA A 1 149 ? -8.135 6.544 4.301 1.00 98.44 149 ALA A CA 1
ATOM 1107 C C . ALA A 1 149 ? -6.607 6.525 4.108 1.00 98.44 149 ALA A C 1
ATOM 1109 O O . ALA A 1 149 ? -6.106 6.903 3.048 1.00 98.44 149 ALA A O 1
ATOM 1110 N N . ALA A 1 150 ? -5.855 6.063 5.112 1.00 97.88 150 ALA A N 1
ATOM 1111 C CA . ALA A 1 150 ? -4.407 5.908 5.004 1.00 97.88 150 ALA A CA 1
ATOM 1112 C C . ALA A 1 150 ? -4.016 4.815 3.996 1.00 97.88 150 ALA A C 1
ATOM 1114 O O . ALA A 1 150 ? -3.079 5.007 3.219 1.00 97.88 150 ALA A O 1
ATOM 1115 N N . HIS A 1 151 ? -4.739 3.693 3.983 1.00 98.12 151 HIS A N 1
ATOM 1116 C CA . HIS A 1 151 ? -4.531 2.620 3.017 1.00 98.12 151 HIS A CA 1
ATOM 1117 C C . HIS A 1 151 ? -4.810 3.092 1.584 1.00 98.12 151 HIS A C 1
ATOM 1119 O O . HIS A 1 151 ? -3.983 2.878 0.701 1.00 98.12 151 HIS A O 1
ATOM 1125 N N . ASP A 1 152 ? -5.912 3.804 1.355 1.00 98.50 152 ASP A N 1
ATOM 1126 C CA . ASP A 1 152 ? -6.278 4.327 0.035 1.00 98.50 152 ASP A CA 1
ATOM 1127 C C . ASP A 1 152 ? -5.285 5.391 -0.457 1.00 98.50 152 ASP A C 1
ATOM 1129 O O . ASP A 1 152 ? -4.900 5.415 -1.631 1.00 98.50 152 ASP A O 1
ATOM 1133 N N . ALA A 1 153 ? -4.793 6.244 0.446 1.00 98.38 153 ALA A N 1
ATOM 1134 C CA . ALA A 1 153 ? -3.733 7.200 0.138 1.00 98.38 153 ALA A CA 1
ATOM 1135 C C . ALA A 1 153 ? -2.418 6.498 -0.248 1.00 98.38 153 ALA A C 1
ATOM 1137 O O . ALA A 1 153 ? -1.759 6.895 -1.208 1.00 98.38 153 ALA A O 1
ATOM 1138 N N . ALA A 1 154 ? -2.042 5.429 0.458 1.00 97.81 154 ALA A N 1
ATOM 1139 C CA . ALA A 1 154 ? -0.859 4.645 0.115 1.00 97.81 154 ALA A CA 1
ATOM 1140 C C . ALA A 1 154 ? -1.033 3.909 -1.224 1.00 97.81 154 ALA A C 1
ATOM 1142 O O . ALA A 1 154 ? -0.152 3.977 -2.080 1.00 97.81 154 ALA A O 1
ATOM 1143 N N . ALA A 1 155 ? -2.182 3.264 -1.438 1.00 98.25 155 ALA A N 1
ATOM 1144 C CA . ALA A 1 155 ? -2.492 2.543 -2.668 1.00 98.25 155 ALA A CA 1
ATOM 1145 C C . ALA A 1 155 ? -2.494 3.475 -3.890 1.00 98.25 155 ALA A C 1
ATOM 1147 O O . ALA A 1 155 ? -1.906 3.149 -4.920 1.00 98.25 155 ALA A O 1
ATOM 1148 N N . SER A 1 156 ? -3.087 4.665 -3.768 1.00 98.12 156 SER A N 1
ATOM 1149 C CA . SER A 1 156 ? -3.070 5.671 -4.838 1.00 98.12 156 SER A CA 1
ATOM 1150 C C . SER A 1 156 ? -1.665 6.211 -5.120 1.00 98.12 156 SER A C 1
ATOM 1152 O O . SER A 1 156 ? -1.308 6.394 -6.285 1.00 98.12 156 SER A O 1
ATOM 1154 N N . ALA A 1 157 ? -0.836 6.410 -4.091 1.00 97.88 157 ALA A N 1
ATOM 1155 C CA . ALA A 1 157 ? 0.557 6.811 -4.272 1.00 97.88 157 ALA A CA 1
ATOM 1156 C C . ALA A 1 157 ? 1.377 5.736 -5.008 1.00 97.88 157 ALA A C 1
ATOM 1158 O O . ALA A 1 157 ? 2.125 6.070 -5.929 1.00 97.88 157 ALA A O 1
ATOM 1159 N N . VAL A 1 158 ? 1.205 4.457 -4.650 1.00 98.44 158 VAL A N 1
ATOM 1160 C CA . VAL A 1 158 ? 1.845 3.326 -5.345 1.00 98.44 158 VAL A CA 1
ATOM 1161 C C . VAL A 1 158 ? 1.382 3.264 -6.799 1.00 98.44 158 VAL A C 1
ATOM 1163 O O . VAL A 1 158 ? 2.218 3.263 -7.697 1.00 98.44 158 VAL A O 1
ATOM 1166 N N . ALA A 1 159 ? 0.073 3.345 -7.051 1.00 98.19 159 ALA A N 1
ATOM 1167 C CA . ALA A 1 159 ? -0.475 3.320 -8.406 1.00 98.19 159 ALA A CA 1
ATOM 1168 C C . ALA A 1 159 ? 0.062 4.464 -9.289 1.00 98.19 159 ALA A C 1
ATOM 1170 O O . ALA A 1 159 ? 0.352 4.257 -10.468 1.00 98.19 159 ALA A O 1
ATOM 1171 N N . ALA A 1 160 ? 0.238 5.666 -8.730 1.00 97.94 160 ALA A N 1
ATOM 1172 C CA . ALA A 1 160 ? 0.809 6.800 -9.455 1.00 97.94 160 ALA A CA 1
ATOM 1173 C C . ALA A 1 160 ? 2.287 6.577 -9.821 1.00 97.94 160 ALA A C 1
ATOM 1175 O O . ALA A 1 160 ? 2.714 6.918 -10.930 1.00 97.94 160 ALA A O 1
ATOM 1176 N N . VAL A 1 161 ? 3.071 5.996 -8.907 1.00 98.06 161 VAL A N 1
ATOM 1177 C CA . VAL A 1 161 ? 4.466 5.624 -9.176 1.00 98.06 161 VAL A CA 1
ATOM 1178 C C . VAL A 1 161 ? 4.525 4.530 -10.239 1.00 98.06 161 VAL A C 1
ATOM 1180 O O . VAL A 1 161 ? 5.255 4.691 -11.213 1.00 98.06 161 VAL A O 1
ATOM 1183 N N . ASP A 1 162 ? 3.708 3.486 -10.124 1.00 97.88 162 ASP A N 1
ATOM 1184 C CA . ASP A 1 162 ? 3.666 2.378 -11.082 1.00 97.88 162 ASP A CA 1
ATOM 1185 C C . ASP A 1 162 ? 3.277 2.844 -12.485 1.00 97.88 162 ASP A C 1
ATOM 1187 O O . ASP A 1 162 ? 3.908 2.455 -13.473 1.00 97.88 162 ASP A O 1
ATOM 1191 N N . GLN A 1 163 ? 2.279 3.726 -12.591 1.00 97.88 163 GLN A N 1
ATOM 1192 C CA . GLN A 1 163 ? 1.879 4.316 -13.865 1.00 97.88 163 GLN A CA 1
ATOM 1193 C C . GLN A 1 163 ? 3.039 5.093 -14.494 1.00 97.88 163 GLN A C 1
ATOM 1195 O O . GLN A 1 163 ? 3.319 4.945 -15.688 1.00 97.88 163 GLN A O 1
ATOM 1200 N N . ARG A 1 164 ? 3.732 5.909 -13.694 1.00 97.44 164 ARG A N 1
ATOM 1201 C CA . ARG A 1 164 ? 4.877 6.690 -14.157 1.00 97.44 164 ARG A CA 1
ATOM 1202 C C . ARG A 1 164 ? 6.025 5.788 -14.601 1.00 97.44 164 ARG A C 1
ATOM 1204 O O . ARG A 1 164 ? 6.528 5.966 -15.705 1.00 97.44 164 ARG A O 1
ATOM 1211 N N . THR A 1 165 ? 6.414 4.818 -13.782 1.00 96.81 165 THR A N 1
ATOM 1212 C CA . THR A 1 165 ? 7.508 3.891 -14.087 1.00 96.81 165 THR A CA 1
ATOM 1213 C C . THR A 1 165 ? 7.190 3.037 -15.307 1.00 96.81 165 THR A C 1
ATOM 1215 O O . THR A 1 165 ? 8.056 2.836 -16.152 1.00 96.81 165 THR A O 1
ATOM 1218 N N . THR A 1 166 ? 5.943 2.592 -15.463 1.00 96.50 166 THR A N 1
ATOM 1219 C CA . THR A 1 166 ? 5.510 1.855 -16.658 1.00 96.50 166 THR A CA 1
ATOM 1220 C C . THR A 1 166 ? 5.611 2.722 -17.908 1.00 96.50 166 THR A C 1
ATOM 1222 O O . THR A 1 166 ? 6.099 2.260 -18.937 1.00 96.50 166 THR A O 1
ATOM 1225 N N . LYS A 1 167 ? 5.190 3.990 -17.827 1.00 97.62 167 LYS A N 1
ATOM 1226 C CA . LYS A 1 167 ? 5.316 4.933 -18.940 1.00 97.62 167 LYS A CA 1
ATOM 1227 C C . LYS A 1 167 ? 6.781 5.167 -19.315 1.00 97.62 167 LYS A C 1
ATOM 1229 O O . LYS A 1 167 ? 7.125 4.981 -20.477 1.00 97.62 167 LYS A O 1
ATOM 1234 N N . GLU A 1 168 ? 7.626 5.514 -18.344 1.00 97.31 168 GLU A N 1
ATOM 1235 C CA . GLU A 1 168 ? 9.063 5.744 -18.560 1.00 97.31 168 GLU A CA 1
ATOM 1236 C C . GLU A 1 168 ? 9.732 4.493 -19.158 1.00 97.31 168 GLU A C 1
ATOM 1238 O O . GLU A 1 168 ? 10.482 4.591 -20.127 1.00 97.31 168 GLU A O 1
ATOM 1243 N N . ARG A 1 169 ? 9.396 3.293 -18.661 1.00 96.69 169 ARG A N 1
ATOM 1244 C CA . ARG A 1 169 ? 9.894 2.029 -19.220 1.00 96.69 169 ARG A CA 1
ATOM 1245 C C . ARG A 1 169 ? 9.473 1.845 -20.677 1.00 96.69 169 ARG A C 1
ATOM 1247 O O . ARG A 1 169 ? 10.316 1.548 -21.516 1.00 96.69 169 ARG A O 1
ATOM 1254 N N . ASN A 1 170 ? 8.194 2.039 -20.990 1.00 96.62 170 ASN A N 1
ATOM 1255 C CA . ASN A 1 170 ? 7.682 1.865 -22.349 1.00 96.62 170 ASN A CA 1
ATOM 1256 C C . ASN A 1 170 ? 8.313 2.865 -23.330 1.00 96.62 170 ASN A C 1
ATOM 1258 O O . ASN A 1 170 ? 8.605 2.500 -24.469 1.00 96.62 170 ASN A O 1
ATOM 1262 N N . GLU A 1 171 ? 8.536 4.109 -22.896 1.00 97.25 171 GLU A N 1
ATOM 1263 C CA . GLU A 1 171 ? 9.227 5.135 -23.683 1.00 97.25 171 GLU A CA 1
ATOM 1264 C C . GLU A 1 171 ? 10.676 4.720 -23.970 1.00 97.25 171 GLU A C 1
ATOM 1266 O O . GLU A 1 171 ? 11.082 4.699 -25.131 1.00 97.25 171 GLU A O 1
ATOM 1271 N N . HIS A 1 172 ? 11.424 4.278 -22.954 1.00 95.12 172 HIS A N 1
ATOM 1272 C CA . HIS A 1 172 ? 12.798 3.796 -23.132 1.00 95.12 172 HIS A CA 1
ATOM 1273 C C . HIS A 1 172 ? 12.893 2.526 -23.987 1.00 95.12 172 HIS A C 1
ATOM 1275 O O . HIS A 1 172 ? 13.818 2.381 -24.789 1.00 95.12 172 HIS A O 1
ATOM 1281 N N . GLU A 1 173 ? 11.942 1.601 -23.857 1.00 92.75 173 GLU A N 1
ATOM 1282 C CA . GLU A 1 173 ? 11.868 0.406 -24.701 1.00 92.75 173 GLU A CA 1
ATOM 1283 C C . GLU A 1 173 ? 11.540 0.754 -26.158 1.00 92.75 173 GLU A C 1
ATOM 1285 O O . GLU A 1 173 ? 12.062 0.123 -27.081 1.00 92.75 173 GLU A O 1
ATOM 1290 N N . ALA A 1 174 ? 10.668 1.738 -26.392 1.00 95.62 174 ALA A N 1
ATOM 1291 C CA . ALA A 1 174 ? 10.357 2.224 -27.731 1.00 95.62 174 ALA A CA 1
ATOM 1292 C C . ALA A 1 174 ? 11.565 2.934 -28.362 1.00 95.62 174 ALA A C 1
ATOM 1294 O O . ALA A 1 174 ? 11.927 2.613 -29.494 1.00 95.62 174 ALA A O 1
ATOM 1295 N N . GLU A 1 175 ? 12.229 3.820 -27.616 1.00 94.94 175 GLU A N 1
ATOM 1296 C CA . GLU A 1 175 ? 13.449 4.509 -28.049 1.00 94.94 175 GLU A CA 1
ATOM 1297 C C . GLU A 1 175 ? 14.562 3.506 -28.374 1.00 94.94 175 GLU A C 1
ATOM 1299 O O . GLU A 1 175 ? 15.117 3.522 -29.471 1.00 94.94 175 GLU A O 1
ATOM 1304 N N . SER A 1 176 ? 14.814 2.544 -27.483 1.00 90.69 176 SER A N 1
ATOM 1305 C CA . SER A 1 176 ? 15.818 1.496 -27.703 1.00 90.69 176 SER A CA 1
ATOM 1306 C C . SER A 1 176 ? 15.515 0.651 -28.942 1.00 90.69 176 SER A C 1
ATOM 1308 O O . SER A 1 176 ? 16.422 0.324 -29.706 1.00 90.69 176 SER A O 1
ATOM 1310 N N . ARG A 1 177 ? 14.243 0.291 -29.176 1.00 91.56 177 ARG A N 1
ATOM 1311 C CA . ARG A 1 177 ? 13.837 -0.424 -30.398 1.00 91.56 177 ARG A CA 1
ATOM 1312 C C . ARG A 1 177 ? 14.049 0.424 -31.649 1.00 91.56 177 ARG A C 1
ATOM 1314 O O . ARG A 1 177 ? 14.529 -0.109 -32.644 1.00 91.56 177 ARG A O 1
ATOM 1321 N N . SER A 1 178 ? 13.737 1.717 -31.587 1.00 94.44 178 SER A N 1
ATOM 1322 C CA . SER A 1 178 ? 13.964 2.652 -32.692 1.00 94.44 178 SER A CA 1
ATOM 1323 C C . SER A 1 178 ? 15.449 2.763 -33.038 1.00 94.44 178 SER A C 1
ATOM 1325 O O . SER A 1 178 ? 15.804 2.653 -34.207 1.00 94.44 178 SER A O 1
ATOM 1327 N N . LEU A 1 179 ? 16.323 2.911 -32.038 1.00 91.94 179 LEU A N 1
ATOM 1328 C CA . LEU A 1 179 ? 17.774 2.985 -32.243 1.00 91.94 179 LEU A CA 1
ATOM 1329 C C . LEU A 1 179 ? 18.327 1.682 -32.833 1.00 91.94 179 LEU A C 1
ATOM 1331 O O . LEU A 1 179 ? 19.097 1.712 -33.788 1.00 91.94 179 LEU A O 1
ATOM 1335 N N . ARG A 1 180 ? 17.885 0.515 -32.341 1.00 89.12 180 ARG A N 1
ATOM 1336 C CA . ARG A 1 180 ? 18.279 -0.776 -32.936 1.00 89.12 180 ARG A CA 1
ATOM 1337 C C . ARG A 1 180 ? 17.817 -0.908 -34.387 1.00 89.12 180 ARG A C 1
ATOM 1339 O O . ARG A 1 180 ? 18.581 -1.390 -35.215 1.00 89.12 180 ARG A O 1
ATOM 1346 N N . ALA A 1 181 ? 16.603 -0.458 -34.705 1.00 91.00 181 ALA A N 1
ATOM 1347 C CA . ALA A 1 181 ? 16.102 -0.457 -36.076 1.00 91.00 181 ALA A CA 1
ATOM 1348 C C . ALA A 1 181 ? 16.902 0.499 -36.979 1.00 91.00 181 ALA A C 1
ATOM 1350 O O . ALA A 1 181 ? 17.224 0.137 -38.107 1.00 91.00 181 ALA A O 1
ATOM 1351 N N . ALA A 1 182 ? 17.273 1.682 -36.480 1.00 90.00 182 ALA A N 1
ATOM 1352 C CA . ALA A 1 182 ? 18.104 2.645 -37.201 1.00 90.00 182 ALA A CA 1
ATOM 1353 C C . ALA A 1 182 ? 19.528 2.118 -37.457 1.00 90.00 182 ALA A C 1
ATOM 1355 O O . ALA A 1 182 ? 20.079 2.326 -38.539 1.00 90.00 182 ALA A O 1
ATOM 1356 N N . LEU A 1 183 ? 20.103 1.394 -36.491 1.00 89.50 183 LEU A N 1
ATOM 1357 C CA . LEU A 1 183 ? 21.382 0.700 -36.650 1.00 89.50 183 LEU A CA 1
ATOM 1358 C C . LEU A 1 183 ? 21.289 -0.423 -37.693 1.00 89.50 183 LEU A C 1
ATOM 1360 O O . LEU A 1 183 ? 22.145 -0.501 -38.570 1.00 89.50 183 LEU A O 1
ATOM 1364 N N . ALA A 1 184 ? 20.239 -1.250 -37.647 1.00 86.44 184 ALA A N 1
ATOM 1365 C CA . ALA A 1 184 ? 20.028 -2.331 -38.614 1.00 86.44 184 ALA A CA 1
ATOM 1366 C C . ALA A 1 184 ? 19.770 -1.805 -40.039 1.00 86.44 184 ALA A C 1
ATOM 1368 O O . ALA A 1 184 ? 20.263 -2.368 -41.013 1.00 86.44 184 ALA A O 1
ATOM 1369 N N . ALA A 1 185 ? 19.047 -0.688 -40.169 1.00 88.69 185 ALA A N 1
ATOM 1370 C CA . ALA A 1 185 ? 18.830 -0.003 -41.443 1.00 88.69 185 ALA A CA 1
ATOM 1371 C C . ALA A 1 185 ? 20.075 0.756 -41.948 1.00 88.69 185 ALA A C 1
ATOM 1373 O O . ALA A 1 185 ? 20.076 1.249 -43.076 1.00 88.69 185 ALA A O 1
ATOM 1374 N N . GLY A 1 186 ? 21.118 0.892 -41.120 1.00 85.81 186 GLY A N 1
ATOM 1375 C CA . GLY A 1 186 ? 22.331 1.650 -41.429 1.00 85.81 186 GLY A CA 1
ATOM 1376 C C . GLY A 1 186 ? 22.136 3.170 -41.486 1.00 85.81 186 GLY A C 1
ATOM 1377 O O . GLY A 1 186 ? 23.024 3.880 -41.967 1.00 85.81 186 GLY A O 1
ATOM 1378 N N . THR A 1 187 ? 20.993 3.685 -41.017 1.00 89.00 187 THR A N 1
ATOM 1379 C CA . THR A 1 187 ? 20.713 5.130 -40.943 1.00 89.00 187 THR A CA 1
ATOM 1380 C C . THR A 1 187 ? 21.453 5.792 -39.783 1.00 89.00 187 THR A C 1
ATOM 1382 O O . THR A 1 187 ? 21.791 6.970 -39.864 1.00 89.00 187 THR A O 1
ATOM 1385 N N . GLU A 1 188 ? 21.744 5.030 -38.727 1.00 88.31 188 GLU A N 1
ATOM 1386 C CA . GLU A 1 188 ? 22.688 5.394 -37.669 1.00 88.31 188 GLU A CA 1
ATOM 1387 C C . GLU A 1 188 ? 23.889 4.441 -37.673 1.00 88.31 188 GLU A C 1
ATOM 1389 O O . GLU A 1 188 ? 23.797 3.306 -38.141 1.00 88.31 188 GLU A O 1
ATOM 1394 N N . ARG A 1 189 ? 25.037 4.904 -37.161 1.00 85.19 189 ARG A N 1
ATOM 1395 C CA . ARG A 1 189 ? 26.290 4.134 -37.134 1.00 85.19 189 ARG A CA 1
ATOM 1396 C C . ARG A 1 189 ? 26.856 4.063 -35.724 1.00 85.19 189 ARG A C 1
ATOM 1398 O O . ARG A 1 189 ? 26.915 5.070 -35.021 1.00 85.19 189 ARG A O 1
ATOM 1405 N N . LEU A 1 190 ? 27.327 2.879 -35.340 1.00 87.06 190 LEU A N 1
ATOM 1406 C CA . LEU A 1 190 ? 28.028 2.671 -34.078 1.00 87.06 190 LEU A CA 1
ATOM 1407 C C . LEU A 1 190 ? 29.512 3.009 -34.256 1.00 87.06 190 LEU A C 1
ATOM 1409 O O . LEU A 1 190 ? 30.204 2.366 -35.043 1.00 87.06 190 LEU A O 1
ATOM 1413 N N . ARG A 1 191 ? 30.004 3.989 -33.495 1.00 86.12 191 ARG A N 1
ATOM 1414 C CA . ARG A 1 191 ? 31.416 4.382 -33.481 1.00 86.12 191 ARG A CA 1
ATOM 1415 C C . ARG A 1 191 ? 32.088 3.902 -32.200 1.00 86.12 191 ARG A C 1
ATOM 1417 O O . ARG A 1 191 ? 31.646 4.239 -31.105 1.00 86.12 191 ARG A O 1
ATOM 1424 N N . VAL A 1 192 ? 33.171 3.144 -32.338 1.00 84.25 192 VAL A N 1
ATOM 1425 C CA . VAL A 1 192 ? 33.906 2.542 -31.217 1.00 84.25 192 VAL A CA 1
ATOM 1426 C C . VAL A 1 192 ? 35.318 3.115 -31.161 1.00 84.25 192 VAL A C 1
ATOM 1428 O O . VAL A 1 192 ? 35.969 3.281 -32.191 1.00 84.25 192 VAL A O 1
ATOM 1431 N N . ALA A 1 193 ? 35.797 3.436 -29.958 1.00 85.25 193 ALA A N 1
ATOM 1432 C CA . ALA A 1 193 ? 37.179 3.851 -29.742 1.00 85.25 193 ALA A CA 1
ATOM 1433 C C . ALA A 1 193 ? 38.119 2.641 -29.853 1.00 85.25 193 ALA A C 1
ATOM 1435 O O . ALA A 1 193 ? 37.920 1.622 -29.193 1.00 85.25 193 ALA A O 1
ATOM 1436 N N . VAL A 1 194 ? 39.171 2.769 -30.653 1.00 78.88 194 VAL A N 1
ATOM 1437 C CA . VAL A 1 194 ? 40.164 1.731 -30.923 1.00 78.88 194 VAL A CA 1
ATOM 1438 C C . VAL A 1 194 ? 41.531 2.221 -30.453 1.00 78.88 194 VAL A C 1
ATOM 1440 O O . VAL A 1 194 ? 41.960 3.329 -30.771 1.00 78.88 194 VAL A O 1
ATOM 1443 N N . ARG A 1 195 ? 42.232 1.393 -29.669 1.00 70.50 195 ARG A N 1
ATOM 1444 C CA . ARG A 1 195 ? 43.567 1.730 -29.140 1.00 70.50 195 ARG A CA 1
ATOM 1445 C C . ARG A 1 195 ? 44.710 1.390 -30.098 1.00 70.50 195 ARG A C 1
ATOM 1447 O O . ARG A 1 195 ? 45.737 2.057 -30.067 1.00 70.50 195 ARG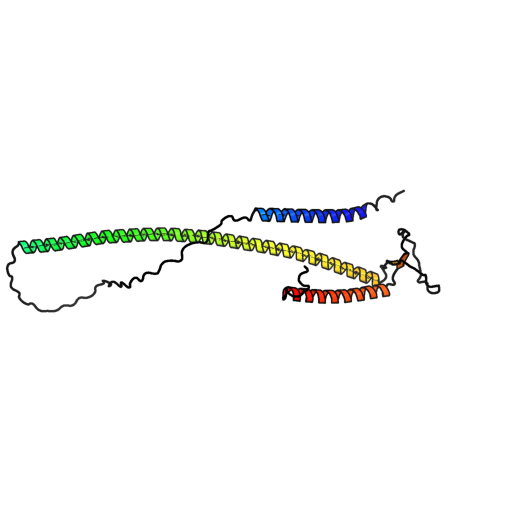 A O 1
ATOM 1454 N N . HIS A 1 196 ? 44.526 0.387 -30.956 1.00 63.56 196 HIS A N 1
ATOM 1455 C CA . HIS A 1 196 ? 45.525 -0.058 -31.927 1.00 63.56 196 HIS A CA 1
ATOM 1456 C C . HIS A 1 196 ? 44.839 -0.362 -33.263 1.00 63.56 196 HIS A C 1
ATOM 1458 O O . HIS A 1 196 ? 44.228 -1.414 -33.422 1.00 63.56 196 HIS A O 1
ATOM 1464 N N . CYS A 1 197 ? 44.920 0.565 -34.217 1.00 54.78 197 CYS A N 1
ATOM 1465 C CA . CYS A 1 197 ? 44.515 0.314 -35.598 1.00 54.78 197 CYS A CA 1
ATOM 1466 C C . CYS A 1 197 ? 45.758 -0.044 -36.415 1.00 54.78 197 CYS A C 1
ATOM 1468 O O . CYS A 1 197 ? 46.519 0.844 -36.789 1.00 54.78 197 CYS A O 1
ATOM 1470 N N . THR A 1 198 ? 45.966 -1.320 -36.734 1.00 52.94 198 THR A N 1
ATOM 1471 C CA . THR A 1 198 ? 46.752 -1.671 -37.924 1.00 52.94 198 THR A CA 1
ATOM 1472 C C . THR A 1 198 ? 45.778 -1.709 -39.086 1.00 52.94 198 THR A C 1
ATOM 1474 O O . THR A 1 198 ? 44.935 -2.603 -39.144 1.00 52.94 198 THR A O 1
ATOM 1477 N N . ALA A 1 199 ? 45.844 -0.718 -39.976 1.00 50.94 199 ALA A N 1
ATOM 1478 C CA . ALA A 1 199 ? 45.128 -0.784 -41.241 1.00 50.94 199 ALA A CA 1
ATOM 1479 C C . ALA A 1 199 ? 45.572 -2.068 -41.956 1.00 50.94 199 ALA A C 1
ATOM 1481 O O . ALA A 1 199 ? 46.743 -2.201 -42.313 1.00 50.94 199 ALA A O 1
ATOM 1482 N N . ALA A 1 200 ? 44.667 -3.039 -42.095 1.00 49.62 200 ALA A N 1
ATOM 1483 C CA . ALA A 1 200 ? 44.904 -4.152 -42.998 1.00 49.62 200 ALA A CA 1
ATOM 1484 C C . ALA A 1 200 ? 45.086 -3.555 -44.401 1.00 49.62 200 ALA A C 1
ATOM 1486 O O . ALA A 1 200 ? 44.334 -2.660 -44.793 1.00 49.62 200 ALA A O 1
ATOM 1487 N N . GLY A 1 201 ? 46.153 -3.977 -45.081 1.00 42.22 201 GLY A N 1
ATOM 1488 C CA . GLY A 1 201 ? 46.545 -3.499 -46.404 1.00 42.22 201 GLY A CA 1
ATOM 1489 C C . GLY A 1 201 ? 45.409 -3.550 -47.426 1.00 42.22 201 GLY A C 1
ATOM 1490 O O . GLY A 1 201 ? 44.406 -4.228 -47.221 1.00 42.22 201 GLY A O 1
ATOM 1491 N N . GLY A 1 202 ? 45.593 -2.766 -48.489 1.00 48.72 202 GLY A N 1
ATOM 1492 C CA . GLY A 1 202 ? 44.586 -2.390 -49.475 1.00 48.72 202 GLY A CA 1
ATOM 1493 C C . GLY A 1 202 ? 43.809 -3.524 -50.145 1.00 48.72 202 GLY A C 1
ATOM 1494 O O . GLY A 1 202 ? 44.125 -4.700 -50.017 1.00 48.72 202 GLY A O 1
ATOM 1495 N N . ASP A 1 203 ? 42.798 -3.077 -50.894 1.00 47.41 203 ASP A N 1
ATOM 1496 C CA . ASP A 1 203 ? 41.948 -3.832 -51.832 1.00 47.41 203 ASP A CA 1
ATOM 1497 C C . ASP A 1 203 ? 40.522 -4.159 -51.364 1.00 47.41 203 ASP A C 1
ATOM 1499 O O . ASP A 1 203 ? 39.863 -5.062 -51.872 1.00 47.41 203 ASP A O 1
ATOM 1503 N N . GLY A 1 204 ? 39.968 -3.336 -50.475 1.00 43.03 204 GLY A N 1
ATOM 1504 C CA . GLY A 1 204 ? 38.535 -3.368 -50.185 1.00 43.03 204 GLY A CA 1
ATOM 1505 C C . GLY A 1 204 ? 38.083 -2.129 -49.438 1.00 43.03 204 GLY A C 1
ATOM 1506 O O . GLY A 1 204 ? 37.880 -2.185 -48.234 1.00 43.03 204 GLY A O 1
ATOM 1507 N N . VAL A 1 205 ? 37.973 -0.995 -50.131 1.00 43.47 205 VAL A N 1
ATOM 1508 C CA . VAL A 1 205 ? 37.467 0.263 -49.561 1.00 43.47 205 VAL A CA 1
ATOM 1509 C C . VAL A 1 205 ? 35.933 0.252 -49.633 1.00 43.47 205 VAL A C 1
ATOM 1511 O O . VAL A 1 205 ? 35.404 0.355 -50.742 1.00 43.47 205 VAL A O 1
ATOM 1514 N N . PRO A 1 206 ? 35.175 0.187 -48.519 1.00 45.88 206 PRO A N 1
ATOM 1515 C CA . PRO A 1 206 ? 33.793 0.643 -48.531 1.00 45.88 206 PRO A CA 1
ATOM 1516 C C . PRO A 1 206 ? 33.815 2.168 -48.679 1.00 45.88 206 PRO A C 1
ATOM 1518 O O . PRO A 1 206 ? 34.518 2.870 -47.950 1.00 45.88 206 PRO A O 1
ATOM 1521 N N . GLY A 1 207 ? 33.099 2.666 -49.684 1.00 45.47 207 GLY A N 1
ATOM 1522 C CA . GLY A 1 207 ? 33.130 4.059 -50.111 1.00 45.47 207 GLY A CA 1
ATOM 1523 C C . GLY A 1 207 ? 32.808 5.088 -49.020 1.00 45.47 207 GLY A C 1
ATOM 1524 O O . GLY A 1 207 ? 32.013 4.851 -48.114 1.00 45.47 207 GLY A O 1
ATOM 1525 N N . ALA A 1 208 ? 33.410 6.265 -49.213 1.00 40.25 208 ALA A N 1
ATOM 1526 C CA . ALA A 1 208 ? 33.194 7.531 -48.513 1.00 40.25 208 ALA A CA 1
ATOM 1527 C C . ALA A 1 208 ? 33.533 7.548 -47.009 1.00 40.25 208 ALA A C 1
ATOM 1529 O O . ALA A 1 208 ? 32.667 7.544 -46.138 1.00 40.25 208 ALA A O 1
ATOM 1530 N N . SER A 1 209 ? 34.827 7.729 -46.724 1.00 43.50 209 SER A N 1
ATOM 1531 C CA . SER A 1 209 ? 35.285 8.422 -45.515 1.00 43.50 209 SER A CA 1
ATOM 1532 C C . SER A 1 209 ? 34.716 9.848 -45.520 1.00 43.50 209 SER A C 1
ATOM 1534 O O . SER A 1 209 ? 35.208 10.725 -46.232 1.00 43.50 209 SER A O 1
ATOM 1536 N N . SER A 1 210 ? 33.626 10.078 -44.787 1.00 44.59 210 SER A N 1
ATOM 1537 C CA . SER A 1 210 ? 33.117 11.423 -44.527 1.00 44.59 210 SER A CA 1
ATOM 1538 C C . SER A 1 210 ? 33.890 12.054 -43.370 1.00 44.59 210 SER A C 1
ATOM 1540 O O . SER A 1 210 ? 34.028 11.452 -42.306 1.00 44.59 210 SER A O 1
ATOM 1542 N N . ALA A 1 211 ? 34.365 13.272 -43.622 1.00 38.69 211 ALA A N 1
ATOM 1543 C CA . ALA A 1 211 ? 35.161 14.152 -42.777 1.00 38.69 211 ALA A CA 1
ATOM 1544 C C . ALA A 1 211 ? 35.054 13.955 -41.249 1.00 38.69 211 ALA A C 1
ATOM 1546 O O . ALA A 1 211 ? 33.992 13.997 -40.630 1.00 38.69 211 ALA A O 1
ATOM 1547 N N . THR A 1 212 ? 36.244 13.846 -40.669 1.00 40.09 212 THR A N 1
ATOM 1548 C CA . THR A 1 212 ? 36.643 14.064 -39.279 1.00 40.09 212 THR A CA 1
ATOM 1549 C C . THR A 1 212 ? 35.822 15.127 -38.534 1.00 40.09 212 THR A C 1
ATOM 1551 O O . THR A 1 212 ? 36.042 16.331 -38.656 1.00 40.09 212 THR A O 1
ATOM 1554 N N . GLY A 1 213 ? 34.934 14.668 -37.651 1.00 44.06 213 GLY A N 1
ATOM 1555 C CA . GLY A 1 213 ? 34.531 15.437 -36.476 1.00 44.06 213 GLY A CA 1
ATOM 1556 C C . GLY A 1 213 ? 35.670 15.409 -35.459 1.00 44.06 213 GLY A C 1
ATOM 1557 O O . GLY A 1 213 ? 36.130 14.333 -35.087 1.00 44.06 213 GLY A O 1
ATOM 1558 N N . VAL A 1 214 ? 36.148 16.588 -35.062 1.00 46.34 214 VAL A N 1
ATOM 1559 C CA . VAL A 1 214 ? 37.296 16.826 -34.172 1.00 46.34 214 VAL A CA 1
ATOM 1560 C C . VAL A 1 214 ? 37.083 16.162 -32.803 1.00 46.34 214 VAL A C 1
ATOM 1562 O O . VAL A 1 214 ? 36.548 16.772 -31.878 1.00 46.34 214 VAL A O 1
ATOM 1565 N N . GLY A 1 215 ? 37.491 14.898 -32.688 1.00 51.41 215 GLY A N 1
ATOM 1566 C CA . GLY A 1 215 ? 37.819 14.259 -31.419 1.00 51.41 215 GLY A CA 1
ATOM 1567 C C . GLY A 1 215 ? 39.165 14.775 -30.920 1.00 51.41 215 GLY A C 1
ATOM 1568 O O . GLY A 1 215 ? 39.996 15.236 -31.700 1.00 51.41 215 GLY A O 1
ATOM 1569 N N . ASP A 1 216 ? 39.367 14.700 -29.619 1.00 48.34 216 ASP A N 1
ATOM 1570 C CA . ASP A 1 216 ? 40.537 15.072 -28.825 1.00 48.34 216 ASP A CA 1
ATOM 1571 C C . ASP A 1 216 ? 41.829 14.298 -29.164 1.00 48.34 216 ASP A C 1
ATOM 1573 O O . ASP A 1 216 ? 42.597 13.976 -28.273 1.00 48.34 216 ASP A O 1
ATOM 1577 N N . GLY A 1 217 ? 42.094 13.991 -30.440 1.00 48.19 217 GLY A N 1
ATOM 1578 C CA . GLY A 1 217 ? 43.396 13.600 -31.003 1.00 48.19 217 GLY A CA 1
ATOM 1579 C C . GLY A 1 217 ? 44.084 12.342 -30.450 1.00 48.19 217 GLY A C 1
ATOM 1580 O O . GLY A 1 217 ? 45.082 11.918 -31.023 1.00 48.19 217 GLY A O 1
ATOM 1581 N N . ALA A 1 218 ? 43.585 11.743 -29.368 1.00 55.06 218 ALA A N 1
ATOM 1582 C CA . ALA A 1 218 ? 44.278 10.718 -28.590 1.00 55.06 218 ALA A CA 1
ATOM 1583 C C . ALA A 1 218 ? 43.712 9.301 -2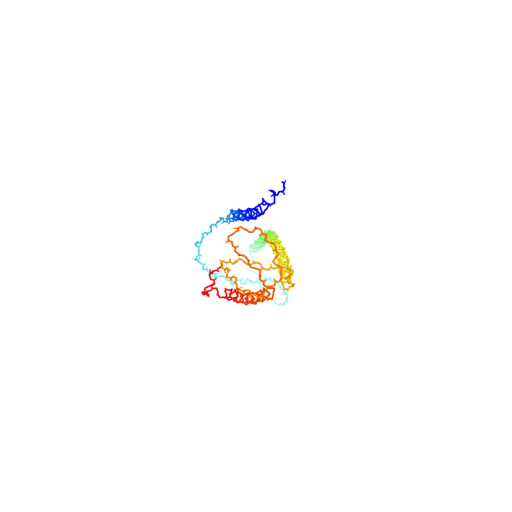8.792 1.00 55.06 218 ALA A C 1
ATOM 1585 O O . ALA A 1 218 ? 44.383 8.328 -28.453 1.00 55.06 218 ALA A O 1
ATOM 1586 N N . ALA A 1 219 ? 42.508 9.164 -29.357 1.00 59.16 219 ALA A N 1
ATOM 1587 C CA . ALA A 1 219 ? 41.877 7.876 -29.646 1.00 59.16 219 ALA A CA 1
ATOM 1588 C C . ALA A 1 219 ? 41.523 7.761 -31.136 1.00 59.16 219 ALA A C 1
ATOM 1590 O O . ALA A 1 219 ? 40.868 8.643 -31.694 1.00 59.16 219 ALA A O 1
ATOM 1591 N N . ALA A 1 220 ? 41.939 6.666 -31.779 1.00 71.06 220 ALA A N 1
ATOM 1592 C CA . ALA A 1 220 ? 41.407 6.293 -33.085 1.00 71.06 220 ALA A CA 1
ATOM 1593 C C . ALA A 1 220 ? 39.969 5.790 -32.900 1.00 71.06 220 ALA A C 1
ATOM 1595 O O . ALA A 1 220 ? 39.657 5.168 -31.888 1.00 71.06 220 ALA A O 1
ATOM 1596 N N . TYR A 1 221 ? 39.086 6.046 -33.861 1.00 73.62 221 TYR A N 1
ATOM 1597 C CA . TYR A 1 221 ? 37.711 5.551 -33.833 1.00 73.62 221 TYR A CA 1
ATOM 1598 C C . TYR A 1 221 ? 37.428 4.762 -35.109 1.00 73.62 221 TYR A C 1
ATOM 1600 O O . TYR A 1 221 ? 37.863 5.167 -36.187 1.00 73.62 221 TYR A O 1
ATOM 1608 N N . ALA A 1 222 ? 36.701 3.655 -34.980 1.00 78.88 222 ALA A N 1
ATOM 1609 C CA . ALA A 1 222 ? 36.227 2.852 -36.098 1.00 78.88 222 ALA A CA 1
ATOM 1610 C C . ALA A 1 222 ? 34.698 2.801 -36.087 1.00 78.88 222 ALA A C 1
ATOM 1612 O O . ALA A 1 222 ? 34.081 2.640 -35.029 1.00 78.88 222 ALA A O 1
ATOM 1613 N N . ASP A 1 223 ? 34.102 2.938 -37.267 1.00 82.44 223 ASP A N 1
ATOM 1614 C CA . ASP A 1 223 ? 32.678 2.694 -37.455 1.00 82.44 223 ASP A CA 1
ATOM 1615 C C . ASP A 1 223 ? 32.468 1.183 -37.650 1.00 82.44 223 ASP A C 1
ATOM 1617 O O . ASP A 1 223 ? 33.205 0.528 -38.392 1.00 82.44 223 ASP A O 1
ATOM 1621 N N . VAL A 1 224 ? 31.487 0.619 -36.952 1.00 83.81 224 VAL A N 1
ATOM 1622 C CA . VAL A 1 224 ? 31.139 -0.804 -37.034 1.00 83.81 224 VAL A CA 1
ATOM 1623 C C . VAL A 1 224 ? 30.133 -1.008 -38.167 1.00 83.81 224 VAL A C 1
ATOM 1625 O O . VAL A 1 224 ? 29.179 -0.240 -38.293 1.00 83.81 224 VAL A O 1
ATOM 1628 N N . ASP A 1 225 ? 30.340 -2.045 -38.984 1.00 86.00 225 ASP A N 1
ATOM 1629 C CA . ASP A 1 225 ? 29.389 -2.457 -40.023 1.00 86.00 225 ASP A CA 1
ATOM 1630 C C . ASP A 1 225 ? 27.998 -2.748 -39.430 1.00 86.00 225 ASP A C 1
ATOM 1632 O O . ASP A 1 225 ? 27.889 -3.329 -38.349 1.00 86.00 225 ASP A O 1
ATOM 1636 N N . ALA A 1 226 ? 26.934 -2.367 -40.143 1.00 82.69 226 ALA A N 1
ATOM 1637 C CA . ALA A 1 226 ? 25.560 -2.469 -39.650 1.00 82.69 226 ALA A CA 1
ATOM 1638 C C . ALA A 1 226 ? 25.161 -3.916 -39.309 1.00 82.69 226 ALA A C 1
ATOM 1640 O O . ALA A 1 226 ? 24.572 -4.154 -38.254 1.00 82.69 226 ALA A O 1
ATOM 1641 N N . ALA A 1 227 ? 25.553 -4.896 -40.133 1.00 83.62 227 ALA A N 1
ATOM 1642 C CA . ALA A 1 227 ? 25.246 -6.303 -39.880 1.00 83.62 227 ALA A CA 1
ATOM 1643 C C . ALA A 1 227 ? 26.060 -6.860 -38.701 1.00 83.62 227 ALA A C 1
ATOM 1645 O O . ALA A 1 227 ? 25.587 -7.724 -37.962 1.00 83.62 227 ALA A O 1
ATOM 1646 N N . VAL A 1 228 ? 27.292 -6.381 -38.499 1.00 87.25 228 VAL A N 1
ATOM 1647 C CA . VAL A 1 228 ? 28.091 -6.722 -37.309 1.00 87.25 228 VAL A CA 1
ATOM 1648 C C . VAL A 1 228 ? 27.471 -6.116 -36.048 1.00 87.25 228 VAL A C 1
ATOM 1650 O O . VAL A 1 228 ? 27.327 -6.821 -35.050 1.00 87.25 228 VAL A O 1
ATOM 1653 N N . ALA A 1 229 ? 27.078 -4.841 -36.090 1.00 84.56 229 ALA A N 1
ATOM 1654 C CA . ALA A 1 229 ? 26.451 -4.154 -34.965 1.00 84.56 229 ALA A CA 1
ATOM 1655 C C . ALA A 1 229 ? 25.130 -4.827 -34.562 1.00 84.56 229 ALA A C 1
ATOM 1657 O O . ALA A 1 229 ? 24.928 -5.107 -33.382 1.00 84.56 229 ALA A O 1
ATOM 1658 N N . GLU A 1 230 ? 24.271 -5.159 -35.532 1.00 86.62 230 GLU A N 1
ATOM 1659 C CA . GLU A 1 230 ? 23.016 -5.879 -35.296 1.00 86.62 230 GLU A CA 1
ATOM 1660 C C . GLU A 1 230 ? 23.256 -7.213 -34.572 1.00 86.62 230 GLU A C 1
ATOM 1662 O O . GLU A 1 230 ? 22.637 -7.470 -33.540 1.00 86.62 230 GLU A O 1
ATOM 1667 N N . ARG A 1 231 ? 24.206 -8.032 -35.049 1.00 88.88 231 ARG A N 1
ATOM 1668 C CA . ARG A 1 231 ? 24.534 -9.318 -34.409 1.00 88.88 231 ARG A CA 1
ATOM 1669 C C . ARG A 1 231 ? 25.018 -9.151 -32.971 1.00 88.88 231 ARG A C 1
ATOM 1671 O O . ARG A 1 231 ? 24.591 -9.908 -32.104 1.00 88.88 231 ARG A O 1
ATOM 1678 N N . VAL A 1 232 ? 25.882 -8.169 -32.705 1.00 89.62 232 VAL A N 1
ATOM 1679 C CA . VAL A 1 232 ? 26.392 -7.900 -31.348 1.00 89.62 232 VAL A CA 1
ATOM 1680 C C . VAL A 1 232 ? 25.255 -7.496 -30.405 1.00 89.62 232 VAL A C 1
ATOM 1682 O O . VAL A 1 232 ? 25.167 -8.019 -29.295 1.00 89.62 232 VAL A O 1
ATOM 1685 N N . PHE A 1 233 ? 24.354 -6.612 -30.843 1.00 88.81 233 PHE A N 1
ATOM 1686 C CA . PHE A 1 233 ? 23.198 -6.221 -30.033 1.00 88.81 233 PHE A CA 1
ATOM 1687 C C . PHE A 1 233 ? 22.162 -7.341 -29.879 1.00 88.81 233 PHE A C 1
ATOM 1689 O O . PHE A 1 233 ? 21.491 -7.386 -28.849 1.00 88.81 233 PHE A O 1
ATOM 1696 N N . GLY A 1 234 ? 22.045 -8.243 -30.858 1.00 88.56 234 GLY A N 1
ATOM 1697 C CA . GLY A 1 234 ? 21.230 -9.455 -30.758 1.00 88.56 234 GLY A CA 1
ATOM 1698 C C . GLY A 1 234 ? 21.713 -10.373 -29.636 1.00 88.56 234 GLY A C 1
ATOM 1699 O O . GLY A 1 234 ? 20.953 -10.651 -28.714 1.00 88.56 234 GLY A O 1
ATOM 1700 N N . VAL A 1 235 ? 23.001 -10.740 -29.651 1.00 93.44 235 VAL A N 1
ATOM 1701 C CA . VAL A 1 235 ? 23.616 -11.576 -28.602 1.00 93.44 235 VAL A CA 1
ATOM 1702 C C . VAL A 1 235 ? 23.485 -10.923 -27.227 1.00 93.44 235 VAL A C 1
ATOM 1704 O O . VAL A 1 235 ? 23.021 -11.562 -26.291 1.00 93.44 235 VAL A O 1
ATOM 1707 N N . ALA A 1 236 ? 23.800 -9.629 -27.109 1.00 90.69 236 ALA A N 1
ATOM 1708 C CA . ALA A 1 236 ? 23.653 -8.915 -25.841 1.00 90.69 236 ALA A CA 1
ATOM 1709 C C . ALA A 1 236 ? 22.196 -8.892 -25.335 1.00 90.69 236 ALA A C 1
ATOM 1711 O O . ALA A 1 236 ? 21.956 -8.916 -24.128 1.00 90.69 236 ALA A O 1
ATOM 1712 N N . GLY A 1 237 ? 21.216 -8.837 -26.244 1.00 89.25 237 GLY A N 1
ATOM 1713 C CA . GLY A 1 237 ? 19.796 -8.905 -25.904 1.00 89.25 237 GLY A CA 1
ATOM 1714 C C . GLY A 1 237 ? 19.365 -10.280 -25.387 1.00 89.25 237 GLY A C 1
ATOM 1715 O O . GLY A 1 237 ? 18.602 -10.351 -24.422 1.00 89.25 237 GLY A O 1
ATOM 1716 N N . ASP A 1 238 ? 19.863 -11.354 -25.997 1.00 92.56 238 ASP A N 1
ATOM 1717 C CA . ASP A 1 238 ? 19.602 -12.726 -25.554 1.00 92.56 238 ASP A CA 1
ATOM 1718 C C . ASP A 1 238 ? 20.293 -13.023 -24.215 1.00 92.56 238 ASP A C 1
ATOM 1720 O O . ASP A 1 238 ? 19.648 -13.526 -23.294 1.00 92.56 238 ASP A O 1
ATOM 1724 N N . ASP A 1 239 ? 21.553 -12.608 -24.051 1.00 93.44 239 ASP A N 1
ATOM 1725 C CA . ASP A 1 239 ? 22.291 -12.731 -22.789 1.00 93.44 239 ASP A CA 1
ATOM 1726 C C . ASP A 1 239 ? 21.570 -12.001 -21.651 1.00 93.44 239 ASP A C 1
ATOM 1728 O O . ASP A 1 239 ? 21.367 -12.562 -20.571 1.00 93.44 239 ASP A O 1
ATOM 1732 N N . GLN A 1 240 ? 21.112 -10.767 -21.895 1.00 92.06 240 GLN A N 1
ATOM 1733 C CA . GLN A 1 240 ? 20.354 -10.011 -20.899 1.00 92.06 240 GLN A CA 1
ATOM 1734 C C . GLN A 1 240 ? 19.063 -10.739 -20.503 1.00 92.06 240 GLN A C 1
ATOM 1736 O O . GLN A 1 240 ? 18.727 -10.794 -19.321 1.00 92.06 240 GLN A O 1
ATOM 1741 N N . ARG A 1 241 ? 18.361 -11.356 -21.462 1.00 92.38 241 ARG A N 1
ATOM 1742 C CA . ARG A 1 241 ? 17.147 -12.136 -21.182 1.00 92.38 241 ARG A CA 1
ATOM 1743 C C . ARG A 1 241 ? 17.436 -13.336 -20.279 1.00 92.38 241 ARG A C 1
ATOM 1745 O O . ARG A 1 241 ? 16.628 -13.635 -19.398 1.00 92.38 241 ARG A O 1
ATOM 1752 N N . GLU A 1 242 ? 18.547 -14.036 -20.485 1.00 95.19 242 GLU A N 1
ATOM 1753 C CA . GLU A 1 242 ? 18.931 -15.158 -19.623 1.00 95.19 242 GLU A CA 1
ATOM 1754 C C . GLU A 1 242 ? 19.370 -14.688 -18.226 1.00 95.19 242 GLU A C 1
ATOM 1756 O O . GLU A 1 242 ? 18.979 -15.292 -17.222 1.00 95.19 242 GLU A O 1
ATOM 1761 N N . ILE A 1 243 ? 20.086 -13.563 -18.130 1.00 95.81 243 ILE A N 1
ATOM 1762 C CA . ILE A 1 243 ? 20.442 -12.933 -16.847 1.00 95.81 243 ILE A CA 1
ATOM 1763 C C . ILE A 1 243 ? 19.186 -12.532 -16.065 1.00 95.81 243 ILE A C 1
ATOM 1765 O O . ILE A 1 243 ? 19.107 -12.785 -14.859 1.00 95.81 243 ILE A O 1
ATOM 1769 N N . ASP A 1 244 ? 18.180 -11.961 -16.729 1.00 93.94 244 ASP A N 1
ATOM 1770 C CA . ASP A 1 244 ? 16.918 -11.571 -16.095 1.00 93.94 244 ASP A CA 1
ATOM 1771 C C . ASP A 1 244 ? 16.175 -12.792 -15.533 1.00 93.94 244 ASP A C 1
ATOM 1773 O O . ASP A 1 244 ? 15.685 -12.758 -14.400 1.00 93.94 244 ASP A O 1
ATOM 1777 N N . LYS A 1 245 ? 16.141 -13.909 -16.277 1.00 95.56 245 LYS A N 1
ATOM 1778 C CA . LYS A 1 245 ? 15.553 -15.174 -15.800 1.00 95.56 245 LYS A CA 1
ATOM 1779 C C . LYS A 1 245 ? 16.270 -15.693 -14.557 1.00 95.56 245 LYS A C 1
ATOM 1781 O O . LYS A 1 245 ? 15.614 -16.052 -13.579 1.00 95.56 245 LYS A O 1
ATOM 1786 N N . LEU A 1 246 ? 17.603 -15.725 -14.576 1.00 95.88 246 LEU A N 1
ATOM 1787 C CA . LEU A 1 246 ? 18.396 -16.179 -13.431 1.00 95.88 246 LEU A CA 1
ATOM 1788 C C . LEU A 1 246 ? 18.192 -15.271 -12.220 1.00 95.88 246 LEU A C 1
ATOM 1790 O O . LEU A 1 246 ? 18.005 -15.766 -11.111 1.00 95.88 246 LEU A O 1
ATOM 1794 N N . THR A 1 247 ? 18.149 -13.960 -12.437 1.00 95.19 247 THR A N 1
ATOM 1795 C CA . THR A 1 247 ? 17.914 -12.969 -11.383 1.00 95.19 247 THR A CA 1
ATOM 1796 C C . THR A 1 247 ? 16.528 -13.145 -10.761 1.00 95.19 247 THR A C 1
ATOM 1798 O O . THR A 1 247 ? 16.392 -13.102 -9.538 1.00 95.19 247 THR A O 1
ATOM 1801 N N . ALA A 1 248 ? 15.497 -13.406 -11.572 1.00 94.69 248 ALA A N 1
ATOM 1802 C CA . ALA A 1 248 ? 14.151 -13.692 -11.082 1.00 94.69 248 ALA A CA 1
ATOM 1803 C C . ALA A 1 248 ? 14.107 -14.980 -10.241 1.00 94.69 248 ALA A C 1
ATOM 1805 O O . ALA A 1 248 ? 13.509 -14.994 -9.164 1.00 94.69 248 ALA A O 1
ATOM 1806 N N . LEU A 1 249 ? 14.785 -16.043 -10.687 1.00 95.00 249 LEU A N 1
ATOM 1807 C CA . LEU A 1 249 ? 14.884 -17.298 -9.936 1.00 95.00 249 LEU A CA 1
ATOM 1808 C C . LEU A 1 249 ? 15.646 -17.122 -8.617 1.00 95.00 249 LEU A C 1
ATOM 1810 O O . LEU A 1 249 ? 15.193 -17.609 -7.584 1.00 95.00 249 LEU A O 1
ATOM 1814 N N . GLN A 1 250 ? 16.766 -16.398 -8.627 1.00 93.75 250 GLN A N 1
ATOM 1815 C CA . GLN A 1 250 ? 17.528 -16.078 -7.418 1.00 93.75 250 GLN A CA 1
ATOM 1816 C C . GLN A 1 250 ? 16.688 -15.249 -6.440 1.00 93.75 250 GLN A C 1
ATOM 1818 O O . GLN A 1 250 ? 16.624 -15.575 -5.257 1.00 93.75 250 GLN A O 1
ATOM 1823 N N . GLY A 1 251 ? 15.970 -14.239 -6.939 1.00 94.50 251 GLY A N 1
ATOM 1824 C CA . GLY A 1 251 ? 15.050 -13.435 -6.137 1.00 94.50 251 GLY A CA 1
ATOM 1825 C C . GLY A 1 251 ? 13.949 -14.274 -5.488 1.00 94.50 251 GLY A C 1
ATOM 1826 O O . GLY A 1 251 ? 13.683 -14.122 -4.298 1.00 94.50 251 GLY A O 1
ATOM 1827 N N . TYR A 1 252 ? 13.355 -15.205 -6.239 1.00 94.50 252 TYR A N 1
ATOM 1828 C CA . TYR A 1 252 ? 12.361 -16.133 -5.703 1.00 94.50 252 TYR A CA 1
ATOM 1829 C C . TYR A 1 252 ? 12.946 -17.045 -4.615 1.00 94.50 252 TYR A C 1
ATOM 1831 O O . TYR A 1 252 ? 12.356 -17.185 -3.544 1.00 94.50 252 TYR A O 1
ATOM 1839 N N . VAL A 1 253 ? 14.124 -17.631 -4.852 1.00 94.44 253 VAL A N 1
ATOM 1840 C CA . VAL A 1 253 ? 14.789 -18.494 -3.866 1.00 94.44 253 VAL A CA 1
ATOM 1841 C C . VAL A 1 253 ? 15.083 -17.730 -2.577 1.00 94.44 253 VAL A C 1
ATOM 1843 O O . VAL A 1 253 ? 14.774 -18.249 -1.508 1.00 94.44 253 VAL A O 1
ATOM 1846 N N . CYS A 1 254 ? 15.596 -16.502 -2.661 1.00 94.00 254 CYS A N 1
ATOM 1847 C CA . CYS A 1 254 ? 15.876 -15.685 -1.480 1.00 94.00 254 CYS A CA 1
ATOM 1848 C C . CYS A 1 254 ? 14.612 -15.236 -0.737 1.00 94.00 254 CYS A C 1
ATOM 1850 O O . CYS A 1 254 ? 14.641 -15.105 0.483 1.00 94.00 254 CYS A O 1
ATOM 1852 N N . ALA A 1 255 ? 13.490 -15.045 -1.438 1.00 93.94 255 ALA A N 1
ATOM 1853 C CA . ALA A 1 255 ? 12.215 -14.716 -0.802 1.00 93.94 255 ALA A CA 1
ATOM 1854 C C . ALA A 1 255 ? 11.629 -15.890 0.005 1.00 93.94 255 ALA A C 1
ATOM 1856 O O . ALA A 1 255 ? 10.964 -15.667 1.013 1.00 93.94 255 ALA A O 1
ATOM 1857 N N . VAL A 1 256 ? 11.859 -17.133 -0.434 1.00 95.00 256 VAL A N 1
ATOM 1858 C CA . VAL A 1 256 ? 11.309 -18.338 0.214 1.00 95.00 256 VAL A CA 1
ATOM 1859 C C . VAL A 1 256 ? 12.281 -18.962 1.223 1.00 95.00 256 VAL A C 1
ATOM 1861 O O . VAL A 1 256 ? 11.836 -19.536 2.213 1.00 95.00 256 VAL A O 1
ATOM 1864 N N . ARG A 1 257 ? 13.595 -18.867 0.982 1.00 91.06 257 ARG A N 1
ATOM 1865 C CA . ARG A 1 257 ? 14.671 -19.435 1.817 1.00 91.06 257 ARG A CA 1
ATOM 1866 C C . ARG A 1 257 ? 15.762 -18.392 2.078 1.00 91.06 257 ARG A C 1
ATOM 1868 O O . ARG A 1 257 ? 16.822 -18.450 1.441 1.00 91.06 257 ARG A O 1
ATOM 1875 N N . PRO A 1 258 ? 15.510 -17.429 2.977 1.00 86.50 258 PRO A N 1
ATOM 1876 C CA . PRO A 1 258 ? 16.437 -16.332 3.245 1.00 86.50 258 PRO A CA 1
ATOM 1877 C C . PRO A 1 258 ? 17.794 -16.806 3.783 1.00 86.50 258 PRO A C 1
ATOM 1879 O O . PRO A 1 258 ? 18.798 -16.154 3.542 1.00 86.50 258 PRO A O 1
ATOM 1882 N N . GLU A 1 259 ? 17.855 -17.970 4.433 1.00 89.06 259 GLU A N 1
ATOM 1883 C CA . GLU A 1 259 ? 19.082 -18.586 4.952 1.00 89.06 259 GLU A CA 1
ATOM 1884 C C . GLU A 1 259 ? 20.023 -19.163 3.874 1.00 89.06 259 GLU A C 1
ATOM 1886 O O . GLU A 1 259 ? 21.085 -19.703 4.196 1.00 89.06 259 GLU A O 1
ATOM 1891 N N . THR A 1 260 ? 19.647 -19.092 2.593 1.00 87.75 260 THR A N 1
ATOM 1892 C CA . THR A 1 260 ? 20.492 -19.573 1.494 1.00 87.75 260 THR A CA 1
ATOM 1893 C C . THR A 1 260 ? 21.744 -18.689 1.366 1.00 87.75 260 THR A C 1
ATOM 1895 O O . THR A 1 260 ? 21.609 -17.471 1.219 1.00 87.75 260 THR A O 1
ATOM 1898 N N . PRO A 1 261 ? 22.968 -19.261 1.346 1.00 85.62 261 PRO A N 1
ATOM 1899 C CA . PRO A 1 261 ? 24.190 -18.482 1.167 1.00 85.62 261 PRO A CA 1
ATOM 1900 C C . PRO A 1 261 ? 24.135 -17.631 -0.108 1.00 85.62 261 PRO A C 1
ATOM 1902 O O . PRO A 1 261 ? 23.942 -18.158 -1.203 1.00 85.62 261 PRO A O 1
ATOM 1905 N N . GLY A 1 262 ? 24.306 -16.316 0.042 1.00 81.38 262 GLY A N 1
ATOM 1906 C CA . GLY A 1 262 ? 24.207 -15.346 -1.055 1.00 81.38 262 GLY A CA 1
ATOM 1907 C C . GLY A 1 262 ? 22.910 -14.530 -1.083 1.00 81.38 262 GLY A C 1
ATOM 1908 O O . GLY A 1 262 ? 22.836 -13.575 -1.851 1.00 81.38 262 GLY A O 1
ATOM 1909 N N . CYS A 1 263 ? 21.930 -14.836 -0.227 1.00 84.50 263 CYS A N 1
ATOM 1910 C CA . CYS A 1 263 ? 20.697 -14.051 -0.094 1.00 84.50 263 CYS A CA 1
ATOM 1911 C C . CYS A 1 263 ? 20.809 -12.849 0.862 1.00 84.50 263 CYS A C 1
ATOM 1913 O O . CYS A 1 263 ? 19.933 -11.988 0.858 1.00 84.50 263 CYS A O 1
ATOM 1915 N N . ASP A 1 264 ? 21.910 -12.740 1.612 1.00 70.00 264 ASP A N 1
ATOM 1916 C CA . ASP A 1 264 ? 22.160 -11.667 2.589 1.00 70.00 264 ASP A CA 1
ATOM 1917 C C . ASP A 1 264 ? 22.638 -10.340 1.964 1.00 70.00 264 ASP A C 1
ATOM 1919 O O . ASP A 1 264 ? 22.870 -9.360 2.670 1.00 70.00 264 ASP A O 1
ATOM 1923 N N . GLN A 1 265 ? 22.830 -10.296 0.640 1.00 57.84 265 GLN A N 1
ATOM 1924 C CA . GLN A 1 265 ? 23.261 -9.096 -0.081 1.00 57.84 265 GLN A CA 1
ATOM 1925 C C . GLN A 1 265 ? 22.079 -8.427 -0.784 1.00 57.84 265 GLN A C 1
ATOM 1927 O O . GLN A 1 265 ? 21.937 -8.520 -2.005 1.00 57.84 265 GLN A O 1
ATOM 1932 N N . LYS A 1 266 ? 21.230 -7.734 -0.025 1.00 46.22 266 LYS A N 1
ATOM 1933 C CA . LYS A 1 266 ? 20.376 -6.683 -0.587 1.00 46.22 266 LYS A CA 1
ATOM 1934 C C . LYS A 1 266 ? 20.035 -5.606 0.427 1.00 46.22 266 LYS A C 1
ATOM 1936 O O . LYS A 1 266 ? 19.609 -5.963 1.543 1.00 46.22 266 LYS A O 1
#

Foldseek 3Di:
DPDDPDVVVPVVVVVVVVVVVVVVVVVVVVVVVVVVVVPDDDDDDDDDDDDDDDDDDDDPPPDDDDDDDDDDDDDDDDDDDPPPDDPVVVVVVVVVVVVVVVVVVVVVVVVVVVVVVVVVVVVVVVVVVVVVVVVVVVVVVVVVVVVVVVVVVVVVVVVVVVVVVVVVVVVVVVVVVVVLVCLLVVVDWDKDWDQDDDPDDDDDDPDDPDDDDDDPPRTDIDTDRSVRVNVVVVVVVVVVVVVVVVVVVVVVCCVVPVVPPPNPPD

InterPro domains:
  IPR004929 Spanin, inner membrane subunit [PF03245] (138-256)

Radius of gyration: 50.52 Å; chains: 1; bounding box: 114×68×133 Å

Sequence (266 aa):
MHAGAERSSVSARGGRQLCIQRRRERLLRQHDGEALQRGRPARRVPRDQRSRRRPPAMGNGAGPGVARFGEAAGGRARDLRAGAVMPKAASYLLAALLGMAAGAGAEYLISAHRLADEQAARALDAQRHAEALGTISRAALDAEQRAIAAHDAAASAVAAVDQRTTKERNEHEAESRSLRAALAAGTERLRVAVRHCTAAGGDGVPGASSATGVGDGAAAYADVDAAVAERVFGVAGDDQREIDKLTALQGYVCAVRPETPGCDQK

Organism: Burkholderia thailandensis (strain ATCC 700388 / DSM 13276 / CCUG 48851 / CIP 106301 / E264) (NCBI:txid271848)

pLDDT: mean 74.31, std 21.66, range [37.5, 98.56]